Protein AF-0000000079570851 (afdb_homodimer)

Sequence (236 aa):
MAQYLLKMIQPVGIVPSFEELAPVMQKLGALQQELASEGSWVFGGGLHQPDSATMVRPGDGSPLITDGPFAEGAEFVGGVTIIDVADLDAALRWAKRYVDVTGLATEVTPFLAGPPGAMAQYLLKMIQPVGIVPSFEELAPVMQKLGALQQELASEGSWVFGGGLHQPDSATMVRPGDGSPLITDGPFAEGAEFVGGVTIIDVADLDAALRWAKRYVDVTGLATEVTPFLAGPPGA

Foldseek 3Di:
DFKKKKFFKDFAPDDDDCVVCVQLVVLVVVLQVVLVVVPWFDDKDFDDGFQPDWDWADDDVGTDIDTDDPDDDRMDRGMMTMTHDDDPVVVVVSSVSNCVSPVTDIDMGTDDPPDPPD/DFKKKKFFKDFAPDDDDPVVCVQLVVLVVVLQVVLVVVPWFDDKDFDDGFQPDWDWADDDVGTDIDTDDPDDDRMDRGMMTMTHDDDPVVVVVSQVSNCVSPVTDIDMGTDDDPDPPD

pLDDT: mean 93.68, std 11.89, range [27.03, 98.94]

Organism: NCBI:txid1891644

InterPro domains:
  IPR005545 YCII-related [PF03795] (19-98)
  IPR011008 Dimeric alpha-beta barrel [SSF54909] (17-111)

Nearest PDB structures (foldseek):
  1s7i-assembly1_A-2  TM=8.545E-01  e=2.497E-09  Pseudomonas aeruginosa
  4wro-assembly1_88  TM=4.673E-01  e=7.899E-02  Thermus thermophilus HB8
  5imq-assembly1_i  TM=4.329E-01  e=5.751E-02  Thermus thermophilus HB8
  7a0s-assembly1_J  TM=4.480E-01  e=8.969E-02  Deinococcus radiodurans R1 = ATCC 13939 = DSM 20539
  8evp-assembly1_AI  TM=4.342E-01  e=5.655E-01  Saccharomyces cerevisiae

Solvent-accessible surface area (backbone atoms only — not comparable to full-atom values): 12765 Å² total; per-residue (Å²): 116,42,44,35,40,36,34,33,46,35,60,61,92,66,72,76,49,67,82,66,40,50,63,38,52,53,50,50,50,52,51,49,49,54,32,44,73,70,64,23,55,74,47,71,49,45,37,52,64,59,79,65,18,33,29,36,29,71,42,92,91,49,64,40,79,46,76,31,49,92,72,89,63,70,51,44,69,35,26,40,35,33,34,42,33,77,43,68,72,55,49,48,54,51,46,45,50,50,19,69,57,66,62,29,36,28,36,40,34,46,40,44,84,62,72,81,77,118,116,41,45,33,41,38,34,32,45,34,59,60,92,67,73,77,50,67,82,65,40,49,65,39,53,52,50,50,50,53,50,48,51,56,33,44,75,72,64,22,56,72,48,71,48,44,37,50,64,60,80,65,19,34,28,36,30,71,42,93,92,48,64,41,79,46,77,33,47,93,73,87,64,72,52,43,69,36,27,41,35,34,34,43,35,77,42,67,71,55,50,49,55,52,46,45,51,50,20,71,56,68,64,30,36,30,35,40,34,46,41,46,84,61,74,80,77,117

Structure (mmCIF, N/CA/C/O backbone):
data_AF-0000000079570851-model_v1
#
loop_
_entity.id
_entity.type
_entity.pdbx_description
1 polymer 'YCII-related domain-containing protein'
#
loop_
_atom_site.group_PDB
_atom_site.id
_atom_site.type_symbol
_atom_site.label_atom_id
_atom_site.label_alt_id
_atom_site.label_comp_id
_atom_site.label_asym_id
_atom_site.label_entity_id
_atom_site.label_seq_id
_atom_site.pdbx_PDB_ins_code
_atom_site.Cartn_x
_atom_site.Cartn_y
_atom_site.Cartn_z
_atom_site.occupancy
_atom_site.B_iso_or_equiv
_atom_site.auth_seq_id
_atom_site.auth_comp_id
_atom_site.auth_asym_id
_atom_site.auth_atom_id
_atom_site.pdbx_PDB_model_num
ATOM 1 N N . MET A 1 1 ? 17.797 -4.324 9.602 1 91.56 1 MET A N 1
ATOM 2 C CA . MET A 1 1 ? 16.547 -4.758 8.992 1 91.56 1 MET A CA 1
ATOM 3 C C . MET A 1 1 ? 15.875 -3.613 8.234 1 91.56 1 MET A C 1
ATOM 5 O O . MET A 1 1 ? 16.141 -2.443 8.516 1 91.56 1 MET A O 1
ATOM 9 N N . ALA A 1 2 ? 15.227 -3.945 7.129 1 95.19 2 ALA A N 1
ATOM 10 C CA . ALA A 1 2 ? 14.523 -3.008 6.254 1 95.19 2 ALA A CA 1
ATOM 11 C C . ALA A 1 2 ? 13.094 -3.467 5.996 1 95.19 2 ALA A C 1
ATOM 13 O O . ALA A 1 2 ? 12.82 -4.668 5.945 1 95.19 2 ALA A O 1
ATOM 14 N N . GLN A 1 3 ? 12.242 -2.52 5.855 1 97.94 3 GLN A N 1
ATOM 15 C CA . GLN A 1 3 ? 10.852 -2.857 5.59 1 97.94 3 GLN A CA 1
ATOM 16 C C . GLN A 1 3 ? 10.516 -2.678 4.109 1 97.94 3 GLN A C 1
ATOM 18 O O . GLN A 1 3 ? 10.984 -1.733 3.473 1 97.94 3 GLN A O 1
ATOM 23 N N . TYR A 1 4 ? 9.734 -3.59 3.584 1 98.62 4 TYR A N 1
ATOM 24 C CA . TYR A 1 4 ? 9.297 -3.576 2.191 1 98.62 4 TYR A CA 1
ATOM 25 C C . TYR A 1 4 ? 7.789 -3.748 2.09 1 98.62 4 TYR A C 1
ATOM 27 O O . TYR A 1 4 ? 7.188 -4.469 2.887 1 98.62 4 TYR A O 1
ATOM 35 N N . LEU A 1 5 ? 7.246 -3.068 1.162 1 98.75 5 LEU A N 1
ATOM 36 C CA . LEU A 1 5 ? 5.859 -3.262 0.755 1 98.75 5 LEU A CA 1
ATOM 37 C C . LEU A 1 5 ? 5.773 -4.18 -0.459 1 98.75 5 LEU A C 1
ATOM 39 O O . LEU A 1 5 ? 6.344 -3.881 -1.511 1 98.75 5 LEU A O 1
ATOM 43 N N . LEU A 1 6 ? 5.176 -5.328 -0.279 1 98.88 6 LEU A N 1
ATOM 44 C CA . LEU A 1 6 ? 4.812 -6.195 -1.394 1 98.88 6 LEU A CA 1
ATOM 45 C C . LEU A 1 6 ? 3.398 -5.898 -1.877 1 98.88 6 LEU A C 1
ATOM 47 O O . LEU A 1 6 ? 2.438 -6.023 -1.114 1 98.88 6 LEU A O 1
ATOM 51 N N . LYS A 1 7 ? 3.293 -5.438 -3.094 1 98.88 7 LYS A N 1
ATOM 52 C CA . LYS A 1 7 ? 2.004 -5.16 -3.721 1 98.88 7 LYS A CA 1
ATOM 53 C C . LYS A 1 7 ? 1.654 -6.227 -4.754 1 98.88 7 LYS A C 1
ATOM 55 O O . LYS A 1 7 ? 2.385 -6.418 -5.73 1 98.88 7 LYS A O 1
ATOM 60 N N . MET A 1 8 ? 0.552 -6.91 -4.562 1 98.5 8 M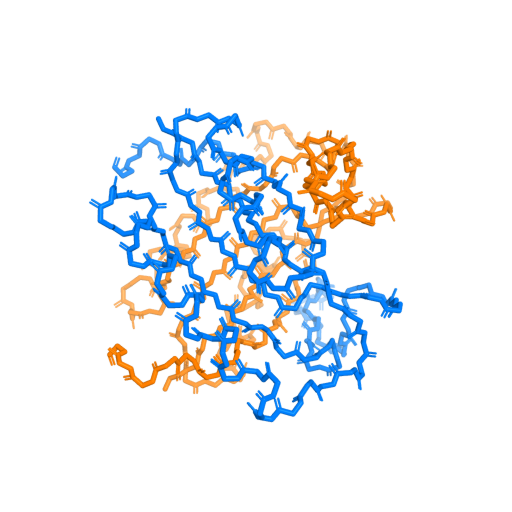ET A N 1
ATOM 61 C CA . MET A 1 8 ? 0.107 -7.941 -5.492 1 98.5 8 MET A CA 1
ATOM 62 C C . MET A 1 8 ? -0.858 -7.367 -6.523 1 98.5 8 MET A C 1
ATOM 64 O O . MET A 1 8 ? -1.896 -6.805 -6.164 1 98.5 8 MET A O 1
ATOM 68 N N . ILE A 1 9 ? -0.494 -7.531 -7.816 1 98.56 9 ILE A N 1
ATOM 69 C CA . ILE A 1 9 ? -1.206 -6.906 -8.922 1 98.56 9 ILE A CA 1
ATOM 70 C C . ILE A 1 9 ? -2.256 -7.867 -9.477 1 98.56 9 ILE A C 1
ATOM 72 O O . ILE A 1 9 ? -1.933 -8.992 -9.867 1 98.56 9 ILE A O 1
ATOM 76 N N . GLN A 1 10 ? -3.486 -7.465 -9.438 1 97.5 10 GLN A N 1
ATOM 77 C CA . GLN A 1 10 ? -4.605 -8.305 -9.852 1 97.5 10 GLN A CA 1
ATOM 78 C C . GLN A 1 10 ? -5.383 -7.652 -10.992 1 97.5 10 GLN A C 1
ATOM 80 O O . GLN A 1 10 ? -5.453 -6.426 -11.086 1 97.5 10 GLN A O 1
ATOM 85 N N . PRO A 1 11 ? -5.977 -8.5 -11.906 1 96.94 11 PRO A N 1
ATOM 86 C CA . PRO A 1 11 ? -6.875 -7.922 -12.906 1 96.94 11 PRO A CA 1
ATOM 87 C C . PRO A 1 11 ? -8.133 -7.316 -12.289 1 96.94 11 PRO A C 1
ATOM 89 O O . PRO A 1 11 ? -8.656 -7.84 -11.297 1 96.94 11 PRO A O 1
ATOM 92 N N . VAL A 1 12 ? -8.562 -6.254 -12.859 1 97.38 12 VAL A N 1
ATOM 93 C CA . VAL A 1 12 ? -9.805 -5.629 -12.414 1 97.38 12 VAL A CA 1
ATOM 94 C C . VAL A 1 12 ? -10.992 -6.473 -12.859 1 97.38 12 VAL A C 1
ATOM 96 O O . VAL A 1 12 ? -11.039 -6.949 -13.992 1 97.38 12 VAL A O 1
ATOM 99 N N . GLY A 1 13 ? -11.93 -6.656 -11.922 1 94.5 13 GLY A N 1
ATOM 100 C CA . GLY A 1 13 ? -13.211 -7.23 -12.297 1 94.5 13 GLY A CA 1
ATOM 101 C C . GLY A 1 13 ? -13.234 -8.742 -12.219 1 94.5 13 GLY A C 1
ATOM 102 O O . GLY A 1 13 ? -14.281 -9.367 -12.398 1 94.5 13 GLY A O 1
ATOM 103 N N . ILE A 1 14 ? -12.078 -9.344 -12.016 1 86.88 14 ILE A N 1
ATOM 104 C CA . ILE A 1 14 ? -12.023 -10.797 -11.922 1 86.88 14 ILE A CA 1
ATOM 105 C C . ILE A 1 14 ? -11.984 -11.211 -10.453 1 86.88 14 ILE A C 1
ATOM 107 O O . ILE A 1 14 ? -11.023 -10.906 -9.742 1 86.88 14 ILE A O 1
ATOM 111 N N . VAL A 1 15 ? -13.016 -11.836 -10.062 1 83.88 15 VAL A N 1
ATOM 112 C CA . VAL A 1 15 ? -13.102 -12.367 -8.703 1 83.88 15 VAL A CA 1
ATOM 113 C C . VAL A 1 15 ? -13.102 -13.898 -8.742 1 83.88 15 VAL A C 1
ATOM 115 O O . VAL A 1 15 ? -14.055 -14.508 -9.219 1 83.88 15 VAL A O 1
ATOM 118 N N . PRO A 1 16 ? -12.008 -14.422 -8.25 1 85.75 16 PRO A N 1
ATOM 119 C CA . PRO A 1 16 ? -11.977 -15.883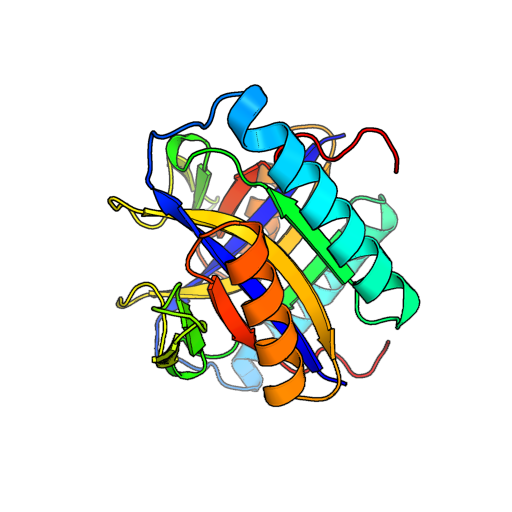 -8.258 1 85.75 16 PRO A CA 1
ATOM 120 C C . PRO A 1 16 ? -13.094 -16.5 -7.418 1 85.75 16 PRO A C 1
ATOM 122 O O . PRO A 1 16 ? -13.586 -15.875 -6.473 1 85.75 16 PRO A O 1
ATOM 125 N N . SER A 1 17 ? -13.453 -17.688 -7.805 1 89.44 17 SER A N 1
ATOM 126 C CA . SER A 1 17 ? -14.422 -18.422 -7.012 1 89.44 17 SER A CA 1
ATOM 127 C C . SER A 1 17 ? -13.836 -18.859 -5.676 1 89.44 17 SER A C 1
ATOM 129 O O . SER A 1 17 ? -12.617 -18.844 -5.492 1 89.44 17 SER A O 1
ATOM 131 N N . PHE A 1 18 ? -14.727 -19.25 -4.801 1 86.81 18 PHE A N 1
ATOM 132 C CA . PHE A 1 18 ? -14.273 -19.75 -3.508 1 86.81 18 PHE A CA 1
ATOM 133 C C . PHE A 1 18 ? -13.375 -20.969 -3.686 1 86.81 18 PHE A C 1
ATOM 135 O O . PHE A 1 18 ? -12.359 -21.094 -2.998 1 86.81 18 PHE A O 1
ATOM 142 N N . GLU A 1 19 ? -13.758 -21.844 -4.582 1 91.06 19 GLU A N 1
ATOM 143 C CA . GLU A 1 19 ? -13 -23.062 -4.832 1 91.06 19 GLU A CA 1
ATOM 144 C C . GLU A 1 19 ? -11.594 -22.75 -5.328 1 91.06 19 GLU A C 1
ATOM 146 O O . GLU A 1 19 ? -10.641 -23.453 -4.984 1 91.06 19 GLU A O 1
ATOM 151 N N . GLU A 1 20 ? -11.5 -21.703 -6.074 1 89.06 20 GLU A N 1
ATOM 152 C CA . GLU A 1 20 ? -10.203 -21.281 -6.602 1 89.06 20 GLU A CA 1
ATOM 153 C C . GLU A 1 20 ? -9.383 -20.562 -5.535 1 89.06 20 GLU A C 1
ATOM 155 O O . GLU A 1 20 ? -8.156 -20.688 -5.492 1 89.06 20 GLU A O 1
ATOM 160 N N . LEU A 1 21 ? -10.125 -19.906 -4.648 1 88.75 21 LEU A N 1
ATOM 161 C CA . LEU A 1 21 ? -9.453 -19.016 -3.699 1 88.75 21 LEU A CA 1
ATOM 162 C C . LEU A 1 21 ? -9.039 -19.766 -2.443 1 88.75 21 LEU A C 1
ATOM 164 O O . LEU A 1 21 ? -8.023 -19.453 -1.823 1 88.75 21 LEU A O 1
ATOM 168 N N . ALA A 1 22 ? -9.688 -20.781 -2.072 1 91.69 22 ALA A N 1
ATOM 169 C CA . ALA A 1 22 ? -9.492 -21.469 -0.801 1 91.69 22 ALA A CA 1
ATOM 170 C C . ALA A 1 22 ? -8.07 -22.016 -0.688 1 91.69 22 ALA A C 1
ATOM 172 O O . ALA A 1 22 ? -7.375 -21.75 0.296 1 91.69 22 ALA A O 1
ATOM 173 N N . PRO A 1 23 ? -7.629 -22.797 -1.687 1 93.94 23 PRO A N 1
ATOM 174 C CA . PRO A 1 23 ? -6.258 -23.297 -1.575 1 93.94 23 PRO A CA 1
ATOM 175 C C . PRO A 1 23 ? -5.219 -22.172 -1.52 1 93.94 23 PRO A C 1
ATOM 177 O O . PRO A 1 23 ? -4.195 -22.312 -0.846 1 93.94 23 PRO A O 1
ATOM 180 N N . VAL A 1 24 ? -5.438 -21.141 -2.281 1 93.56 24 VAL A N 1
ATOM 181 C CA . VAL A 1 24 ? -4.523 -20 -2.293 1 93.56 24 VAL A CA 1
ATOM 182 C C . VAL A 1 24 ? -4.48 -19.359 -0.91 1 93.56 24 VAL A C 1
ATOM 184 O O . VAL A 1 24 ? -3.4 -19.078 -0.383 1 93.56 24 VAL A O 1
ATOM 187 N N . MET A 1 25 ? -5.621 -19.188 -0.296 1 92.94 25 MET A N 1
ATOM 188 C CA . MET A 1 25 ? -5.715 -18.578 1.031 1 92.94 25 MET A CA 1
ATOM 189 C C . MET A 1 25 ? -5 -19.438 2.07 1 92.94 25 MET A C 1
ATOM 191 O O . MET A 1 25 ? -4.348 -18.922 2.973 1 92.94 25 MET A O 1
ATOM 195 N N . GLN A 1 26 ? -5.148 -20.719 1.944 1 94.75 26 GLN A N 1
ATOM 196 C CA . GLN A 1 26 ? -4.453 -21.625 2.85 1 94.75 26 GLN A CA 1
ATOM 197 C C . GLN A 1 26 ? -2.941 -21.484 2.725 1 94.75 26 GLN A C 1
ATOM 199 O O . GLN A 1 26 ? -2.232 -21.422 3.73 1 94.75 26 GLN A O 1
ATOM 204 N N . LYS A 1 27 ? -2.479 -21.453 1.537 1 96.81 27 LYS A N 1
ATOM 205 C CA . LYS A 1 27 ? -1.045 -21.297 1.3 1 96.81 27 LYS A CA 1
ATOM 206 C C . LYS A 1 27 ? -0.542 -19.938 1.773 1 96.81 27 LYS A C 1
ATOM 208 O O . LYS A 1 27 ? 0.57 -19.828 2.293 1 96.81 27 LYS A O 1
ATOM 213 N N . LEU A 1 28 ? -1.36 -18.906 1.57 1 95.88 28 LEU A N 1
ATOM 214 C CA . LEU A 1 28 ? -0.994 -17.594 2.061 1 95.88 28 LEU A CA 1
ATOM 215 C C . LEU A 1 28 ? -0.909 -17.578 3.584 1 95.88 28 LEU A C 1
ATOM 217 O O . LEU A 1 28 ? -0.034 -16.922 4.156 1 95.88 28 LEU A O 1
ATOM 221 N N . GLY A 1 29 ? -1.864 -18.25 4.188 1 95.69 29 GLY A N 1
ATOM 222 C CA . GLY A 1 29 ? -1.794 -18.406 5.633 1 95.69 29 GLY A CA 1
ATOM 223 C C . GLY A 1 29 ? -0.51 -19.062 6.102 1 95.69 29 GLY A C 1
ATOM 224 O O . GLY A 1 29 ? 0.099 -18.625 7.078 1 95.69 29 GLY A O 1
ATOM 225 N N . ALA A 1 30 ? -0.115 -20.109 5.441 1 96.94 30 ALA A N 1
ATOM 226 C CA . ALA A 1 30 ? 1.124 -20.812 5.77 1 96.94 30 ALA A CA 1
ATOM 227 C C . ALA A 1 30 ? 2.334 -19.906 5.586 1 96.94 30 ALA A C 1
ATOM 229 O O . ALA A 1 30 ? 3.258 -19.906 6.402 1 96.94 30 ALA A O 1
ATOM 230 N N . LEU A 1 31 ? 2.33 -19.141 4.504 1 97.19 31 LEU A N 1
ATOM 231 C CA . LEU A 1 31 ? 3.414 -18.203 4.258 1 97.19 31 LEU A CA 1
ATOM 232 C C . LEU A 1 31 ? 3.488 -17.156 5.363 1 97.19 31 LEU A C 1
ATOM 234 O O . LEU A 1 31 ? 4.578 -16.812 5.828 1 97.19 31 LEU A O 1
ATOM 238 N N . GLN A 1 32 ? 2.359 -16.641 5.723 1 96.88 32 GLN A N 1
ATOM 239 C CA . GLN A 1 32 ? 2.311 -15.672 6.809 1 96.88 32 GLN A CA 1
ATOM 240 C C . GLN A 1 32 ? 2.895 -16.25 8.094 1 96.88 32 GLN A C 1
ATOM 242 O O . GLN A 1 32 ? 3.631 -15.57 8.805 1 96.88 32 GLN A O 1
ATOM 247 N N . GLN A 1 33 ? 2.562 -17.469 8.398 1 97.56 33 GLN A N 1
ATOM 248 C CA . GLN A 1 33 ? 3.08 -18.125 9.602 1 97.56 33 GLN A CA 1
ATOM 249 C C . GLN A 1 33 ? 4.598 -18.266 9.539 1 97.56 33 GLN A C 1
ATOM 251 O O . GLN A 1 33 ? 5.289 -18.078 10.539 1 97.56 33 GLN A O 1
ATOM 256 N N . GLU A 1 34 ? 5.066 -18.641 8.414 1 97.69 34 GLU A N 1
ATOM 257 C CA . GLU A 1 34 ? 6.516 -18.75 8.242 1 97.69 34 GLU A CA 1
ATOM 258 C C . GLU A 1 34 ? 7.188 -17.391 8.461 1 97.69 34 GLU A C 1
ATOM 260 O O . GLU A 1 34 ? 8.172 -17.297 9.195 1 97.69 34 GLU A O 1
ATOM 265 N N . LEU A 1 35 ? 6.656 -16.359 7.848 1 97.56 35 LEU A N 1
ATOM 266 C CA . LEU A 1 35 ? 7.184 -15.016 8.016 1 97.56 35 LEU A CA 1
ATOM 267 C C . LEU A 1 35 ? 7.141 -14.586 9.477 1 97.56 35 LEU A C 1
ATOM 269 O O . LEU A 1 35 ? 8.094 -14 9.984 1 97.56 35 LEU A O 1
ATOM 273 N N . ALA A 1 36 ? 6.055 -14.914 10.094 1 97 36 ALA A N 1
ATOM 274 C CA . ALA A 1 36 ? 5.879 -14.547 11.492 1 97 36 ALA A CA 1
ATOM 275 C C . ALA A 1 36 ? 6.871 -15.281 12.383 1 97 36 ALA A C 1
ATOM 277 O O . ALA A 1 36 ? 7.418 -14.703 13.328 1 97 36 ALA A O 1
ATOM 278 N N . SER A 1 37 ? 7.086 -16.5 12.078 1 97.62 37 SER A N 1
ATOM 279 C CA . SER A 1 37 ? 7.961 -17.312 12.906 1 97.62 37 SER A CA 1
ATOM 280 C C . SER A 1 37 ? 9.398 -16.797 12.867 1 97.62 37 SER A C 1
ATOM 282 O O . SER A 1 37 ? 10.148 -16.984 13.836 1 97.62 37 SER A O 1
ATOM 284 N N . GLU A 1 38 ? 9.75 -16.094 11.875 1 95.56 38 GLU A N 1
ATOM 285 C CA . GLU A 1 38 ? 11.109 -15.562 11.758 1 95.56 38 GLU A CA 1
ATOM 286 C C . GLU A 1 38 ? 11.156 -14.086 12.133 1 95.56 38 GLU A C 1
ATOM 288 O O . GLU A 1 38 ? 12.195 -13.438 12 1 95.56 38 GLU A O 1
ATOM 293 N N . GLY A 1 39 ? 10.039 -13.609 12.492 1 96.62 39 GLY A N 1
ATOM 294 C CA . GLY A 1 39 ? 9.969 -12.227 12.93 1 96.62 39 GLY A CA 1
ATOM 295 C C . GLY A 1 39 ? 9.938 -11.242 11.773 1 96.62 39 GLY A C 1
ATOM 296 O O . GLY A 1 39 ? 10.203 -10.055 11.961 1 96.62 39 GLY A O 1
ATOM 297 N N . SER A 1 40 ? 9.602 -11.672 10.578 1 97.5 40 SER A N 1
ATOM 298 C CA . SER A 1 40 ? 9.664 -10.844 9.375 1 97.5 40 SER A CA 1
ATOM 299 C C . SER A 1 40 ? 8.281 -10.344 8.977 1 97.5 40 SER A C 1
ATOM 301 O O . SER A 1 40 ? 8.148 -9.547 8.039 1 97.5 40 SER A O 1
ATOM 303 N N . TRP A 1 41 ? 7.23 -10.766 9.68 1 97.81 41 TRP A N 1
ATOM 304 C CA . TRP A 1 41 ? 5.859 -10.391 9.352 1 97.81 41 TRP A CA 1
ATOM 305 C C . TRP A 1 41 ? 5.473 -9.086 10.039 1 97.81 41 TRP A C 1
ATOM 307 O O . TRP A 1 41 ? 5.613 -8.953 11.258 1 97.81 41 TRP A O 1
ATOM 317 N N . VAL A 1 42 ? 4.984 -8.086 9.297 1 96.94 42 VAL A N 1
ATOM 318 C CA . VAL A 1 42 ? 4.52 -6.828 9.867 1 96.94 42 VAL A CA 1
ATOM 319 C C . VAL A 1 42 ? 3.014 -6.695 9.672 1 96.94 42 VAL A C 1
ATOM 321 O O . VAL A 1 42 ? 2.279 -6.406 10.617 1 96.94 42 VAL A O 1
ATOM 324 N N . PHE A 1 43 ? 2.566 -6.949 8.438 1 96.69 43 PHE A N 1
ATOM 325 C CA . PHE A 1 43 ? 1.158 -6.789 8.094 1 96.69 43 PHE A CA 1
ATOM 326 C C . PHE A 1 43 ? 0.845 -7.461 6.766 1 96.69 43 PHE A C 1
ATOM 328 O O . PHE A 1 43 ? 1.726 -7.609 5.914 1 96.69 43 PHE A O 1
ATOM 335 N N . GLY A 1 44 ? -0.407 -7.758 6.598 1 96.81 44 GLY A N 1
ATOM 336 C CA . GLY A 1 44 ? -0.896 -8.219 5.309 1 96.81 44 GLY A CA 1
ATOM 337 C C . GLY A 1 44 ? -2.404 -8.133 5.176 1 96.81 44 GLY A C 1
ATOM 338 O O . GLY A 1 44 ? -3.133 -8.367 6.145 1 96.81 44 GLY A O 1
ATOM 339 N N . GLY A 1 45 ? -2.867 -7.914 3.93 1 95.44 45 GLY A N 1
ATOM 340 C CA . GLY A 1 45 ? -4.301 -7.867 3.691 1 95.44 45 GLY A CA 1
ATOM 341 C C . GLY A 1 45 ? -4.656 -7.727 2.223 1 95.44 45 GLY A C 1
ATOM 342 O O . GLY A 1 45 ? -3.902 -7.133 1.449 1 95.44 45 GLY A O 1
ATOM 343 N N . GLY A 1 46 ? -5.82 -8.328 1.921 1 95.56 46 GLY A N 1
ATOM 344 C CA . GLY A 1 46 ? -6.402 -8.094 0.61 1 95.56 46 GLY A CA 1
ATOM 345 C C . GLY A 1 46 ? -7.18 -6.797 0.527 1 95.56 46 GLY A C 1
ATOM 346 O O . GLY A 1 46 ? -7.711 -6.316 1.532 1 95.56 46 GLY A O 1
ATOM 347 N N . LEU A 1 47 ? -7.238 -6.254 -0.699 1 96.62 47 LEU A N 1
ATOM 348 C CA . LEU A 1 47 ? -7.949 -4.996 -0.92 1 96.62 47 LEU A CA 1
ATOM 349 C C . LEU A 1 47 ? -9.18 -5.215 -1.797 1 96.62 47 LEU A C 1
ATOM 351 O O . LEU A 1 47 ? -9.203 -6.129 -2.623 1 96.62 47 LEU A O 1
ATOM 355 N N . HIS A 1 48 ? -10.188 -4.371 -1.582 1 96.19 48 HIS A N 1
ATOM 356 C CA . HIS A 1 48 ? -11.359 -4.375 -2.449 1 96.19 48 HIS A CA 1
ATOM 357 C C . HIS A 1 48 ? -11.016 -3.846 -3.838 1 96.19 48 HIS A C 1
ATOM 359 O O . HIS A 1 48 ? -9.953 -3.25 -4.035 1 96.19 48 HIS A O 1
ATOM 365 N N . GLN A 1 49 ? -11.953 -4.082 -4.762 1 96.94 49 GLN A N 1
ATOM 366 C CA . GLN A 1 49 ? -11.828 -3.605 -6.137 1 96.94 49 GLN A CA 1
ATOM 367 C C . GLN A 1 49 ? -11.648 -2.092 -6.18 1 96.94 49 GLN A C 1
ATOM 369 O O . GLN A 1 49 ? -12.023 -1.391 -5.234 1 96.94 49 GLN A O 1
ATOM 374 N N . PRO A 1 50 ? -11.016 -1.566 -7.254 1 97.12 50 PRO A N 1
ATOM 375 C CA . PRO A 1 50 ? -10.633 -0.155 -7.297 1 97.12 50 PRO A CA 1
ATOM 376 C C . PRO A 1 50 ? -11.82 0.789 -7.145 1 97.12 50 PRO A C 1
ATOM 378 O O . PRO A 1 50 ? -11.664 1.91 -6.652 1 97.12 50 PRO A O 1
ATOM 381 N N . ASP A 1 51 ? -13.023 0.359 -7.527 1 96.56 51 ASP A N 1
ATOM 382 C CA . ASP A 1 51 ? -14.188 1.244 -7.48 1 96.56 51 ASP A CA 1
ATOM 383 C C . ASP A 1 51 ? -14.633 1.478 -6.039 1 96.56 51 ASP A C 1
ATOM 385 O O . ASP A 1 51 ? -15.492 2.326 -5.781 1 96.56 51 ASP A O 1
ATOM 389 N N . SER A 1 52 ? -14.047 0.806 -5.121 1 97.12 52 SER A N 1
ATOM 390 C CA . SER A 1 52 ? -14.344 1.007 -3.707 1 97.12 52 SER A CA 1
ATOM 391 C C . SER A 1 52 ? -13.484 2.117 -3.111 1 97.12 52 SER A C 1
ATOM 393 O O . SER A 1 52 ? -13.711 2.537 -1.975 1 97.12 52 SER A O 1
ATOM 395 N N . ALA A 1 53 ? -12.555 2.615 -3.852 1 98.44 53 ALA A N 1
ATOM 396 C CA . ALA A 1 53 ? -11.633 3.627 -3.348 1 98.44 53 ALA A CA 1
ATOM 397 C C . ALA A 1 53 ? -12.273 5.012 -3.354 1 98.44 53 ALA A C 1
ATOM 399 O O . ALA A 1 53 ? -13.109 5.309 -4.215 1 98.44 53 ALA A O 1
ATOM 400 N N . THR A 1 54 ? -11.867 5.828 -2.4 1 98.81 54 THR A N 1
ATOM 401 C CA . THR A 1 54 ? -12.25 7.234 -2.303 1 98.81 54 THR A CA 1
ATOM 402 C C . THR A 1 54 ? -11.016 8.133 -2.309 1 98.81 54 THR A C 1
ATOM 404 O O . THR A 1 54 ? -10.008 7.812 -1.67 1 98.81 54 THR A O 1
ATOM 407 N N . MET A 1 55 ? -11.125 9.227 -3.018 1 98.81 55 MET A N 1
ATOM 408 C CA . MET A 1 55 ? -10.047 10.203 -3.021 1 98.81 55 MET A CA 1
ATOM 409 C C . MET A 1 55 ? -10.359 11.375 -2.092 1 98.81 55 MET A C 1
ATOM 411 O O . MET A 1 55 ? -11.492 11.867 -2.072 1 98.81 55 MET A O 1
ATOM 415 N N . VAL A 1 56 ? -9.406 11.719 -1.272 1 98.88 56 VAL A N 1
ATOM 416 C CA . VAL A 1 56 ? -9.445 12.953 -0.497 1 98.88 56 VAL A CA 1
ATOM 417 C C . VAL A 1 56 ? -8.344 13.898 -0.978 1 98.88 56 VAL A C 1
ATOM 419 O O . VAL A 1 56 ? -7.164 13.547 -0.964 1 98.88 56 VAL A O 1
ATOM 422 N N . ARG A 1 57 ? -8.703 15.094 -1.451 1 98.44 57 ARG A N 1
ATOM 423 C CA . ARG A 1 57 ? -7.766 16.016 -2.08 1 98.44 57 ARG A CA 1
ATOM 424 C C . ARG A 1 57 ? -7.762 17.359 -1.37 1 98.44 57 ARG A C 1
ATOM 426 O O . ARG A 1 57 ? -8.773 17.766 -0.78 1 98.44 57 ARG A O 1
ATOM 433 N N . PRO A 1 58 ? -6.543 18.016 -1.486 1 97.31 58 PRO A N 1
ATOM 434 C CA . PRO A 1 58 ? -6.559 19.375 -0.953 1 97.31 58 PRO A CA 1
ATOM 435 C C . PRO A 1 58 ? -7.613 20.25 -1.622 1 97.31 58 PRO A C 1
ATOM 437 O O . PRO A 1 58 ? -7.824 20.156 -2.834 1 97.31 58 PRO A O 1
ATOM 440 N N . GLY A 1 59 ? -8.43 20.906 -0.798 1 92 59 GLY A N 1
ATOM 441 C CA . GLY A 1 59 ? -9.414 21.859 -1.278 1 92 59 GLY A CA 1
ATOM 442 C C . GLY A 1 59 ? -9.234 23.25 -0.691 1 92 59 GLY A C 1
ATOM 443 O O . GLY A 1 59 ? -8.352 23.469 0.139 1 92 59 GLY A O 1
ATOM 444 N N . ASP A 1 60 ? -10.07 24.156 -1.34 1 88.31 60 ASP A N 1
ATOM 445 C CA . ASP A 1 60 ? -10.086 25.516 -0.796 1 88.31 60 ASP A CA 1
ATOM 446 C C . ASP A 1 60 ? -10.734 25.531 0.588 1 88.31 60 ASP A C 1
ATOM 448 O O . ASP A 1 60 ? -11.961 25.484 0.708 1 88.31 60 ASP A O 1
ATOM 452 N N . GLY A 1 61 ? -10.047 25.516 1.649 1 87.69 61 GLY A N 1
ATOM 453 C CA . GLY A 1 61 ? -10.531 25.547 3.021 1 87.69 61 GLY A CA 1
ATOM 454 C C . GLY A 1 61 ? -10.664 24.172 3.639 1 87.69 61 GLY A C 1
ATOM 455 O O . GLY A 1 61 ? -10.359 23.984 4.82 1 87.69 61 GLY A O 1
ATOM 456 N N . SER A 1 62 ? -11.375 23.266 2.857 1 91.25 62 SER A N 1
ATOM 457 C CA . SER A 1 62 ? -11.5 21.906 3.348 1 91.25 62 SER A CA 1
ATOM 458 C C . SER A 1 62 ? -11.18 20.891 2.252 1 91.25 62 SER A C 1
ATOM 460 O O . SER A 1 62 ? -11.391 21.172 1.067 1 91.25 62 SER A O 1
ATOM 462 N N . PRO A 1 63 ? -10.664 19.719 2.656 1 95.81 63 PRO A N 1
ATOM 463 C CA . PRO A 1 63 ? -10.391 18.703 1.636 1 95.81 63 PRO A CA 1
ATOM 464 C C . PRO A 1 63 ? -11.648 18.266 0.889 1 95.81 63 PRO A C 1
ATOM 466 O O . PRO A 1 63 ? -12.734 18.234 1.47 1 95.81 63 PRO A O 1
ATOM 469 N N . LEU A 1 64 ? -11.5 17.953 -0.34 1 97 64 LEU A N 1
ATOM 470 C CA . LEU A 1 64 ? -12.555 17.484 -1.231 1 97 64 LEU A CA 1
ATOM 471 C C . LEU A 1 64 ? -12.547 15.961 -1.327 1 97 64 LEU A C 1
ATOM 473 O O . LEU A 1 64 ? -11.477 15.344 -1.423 1 97 64 LEU A O 1
ATOM 477 N N . ILE A 1 65 ? -13.781 15.438 -1.303 1 97.94 65 ILE A N 1
ATOM 478 C CA . ILE A 1 65 ? -13.922 13.984 -1.419 1 97.94 65 ILE A CA 1
ATOM 479 C C . ILE A 1 65 ? -14.523 13.633 -2.779 1 97.94 65 ILE A C 1
ATOM 481 O O . ILE A 1 65 ? -15.562 14.18 -3.166 1 97.94 65 ILE A O 1
ATOM 485 N N . THR A 1 66 ? -13.836 12.773 -3.531 1 97.62 66 THR A N 1
ATOM 486 C CA . THR A 1 66 ? -14.32 12.266 -4.809 1 97.62 66 THR A CA 1
ATOM 487 C C . THR A 1 66 ? -14.133 10.758 -4.902 1 97.62 66 THR A C 1
ATOM 489 O O . THR A 1 66 ? -13.492 10.156 -4.035 1 97.62 66 THR A O 1
ATOM 492 N N . ASP A 1 67 ? -14.766 10.195 -5.898 1 97.94 67 ASP A N 1
ATOM 493 C CA . ASP A 1 67 ? -14.562 8.766 -6.137 1 97.94 67 ASP A CA 1
ATOM 494 C C . ASP A 1 67 ? -13.133 8.484 -6.586 1 97.94 67 ASP A C 1
ATOM 496 O O . ASP A 1 67 ? -12.539 9.281 -7.312 1 97.94 67 ASP A O 1
ATOM 500 N N . GLY A 1 68 ? -12.719 7.414 -6.238 1 97.69 68 GLY A N 1
ATOM 501 C CA . GLY A 1 68 ? -11.453 6.918 -6.75 1 97.69 68 GLY A CA 1
ATOM 502 C C . GLY A 1 68 ? -11.617 5.953 -7.91 1 97.69 68 GLY A C 1
ATOM 503 O O . GLY A 1 68 ? -12.664 5.918 -8.555 1 97.69 68 GLY A O 1
ATOM 504 N N . PRO A 1 69 ? -10.586 5.266 -7.988 1 97.88 69 PRO A N 1
ATOM 505 C CA . PRO A 1 69 ? -9.227 5.281 -7.445 1 97.88 69 PRO A CA 1
ATOM 506 C C . PRO A 1 69 ? -8.398 6.457 -7.953 1 97.88 69 PRO A C 1
ATOM 508 O O . PRO A 1 69 ? -8.898 7.277 -8.727 1 97.88 69 PRO A O 1
ATOM 511 N N . PHE A 1 70 ? -7.145 6.516 -7.516 1 96.81 70 PHE A N 1
ATOM 512 C CA . PHE A 1 70 ? -6.148 7.477 -7.965 1 96.81 70 PHE A CA 1
ATOM 513 C C . PHE A 1 70 ? -5.781 7.234 -9.43 1 96.81 70 PHE A C 1
ATOM 515 O O . PHE A 1 70 ? -5.656 8.18 -10.203 1 96.81 70 PHE A O 1
ATOM 522 N N . ALA A 1 71 ? -5.602 5.949 -9.742 1 95.56 71 ALA A N 1
ATOM 523 C CA . ALA A 1 71 ? -5.242 5.547 -11.094 1 95.56 71 ALA A CA 1
ATOM 524 C C . ALA A 1 71 ? -6.137 4.41 -11.586 1 95.56 71 ALA A C 1
ATOM 526 O O . ALA A 1 71 ? -6.367 3.439 -10.867 1 95.56 71 ALA A O 1
ATOM 527 N N . GLU A 1 72 ? -6.594 4.578 -12.844 1 95.38 72 GLU A N 1
ATOM 528 C CA . GLU A 1 72 ? -7.395 3.529 -13.477 1 95.38 72 GLU A CA 1
ATOM 529 C C . GLU A 1 72 ? -6.539 2.654 -14.383 1 95.38 72 GLU A C 1
ATOM 531 O O . GLU A 1 72 ? -5.5 3.096 -14.883 1 95.38 72 GLU A O 1
ATOM 536 N N . GLY A 1 73 ? -6.98 1.396 -14.547 1 96.19 73 GLY A N 1
ATOM 537 C CA . GLY A 1 73 ? -6.289 0.448 -15.406 1 96.19 73 GLY A CA 1
ATOM 538 C C . GLY A 1 73 ? -6.922 -0.93 -15.406 1 96.19 73 GLY A C 1
ATOM 539 O O . GLY A 1 73 ? -7.891 -1.174 -14.688 1 96.19 73 GLY A O 1
ATOM 540 N N . ALA A 1 74 ? -6.359 -1.776 -16.297 1 97.19 74 ALA A N 1
ATOM 541 C CA . ALA A 1 74 ? -6.852 -3.146 -16.391 1 97.19 74 ALA A CA 1
ATOM 542 C C . ALA A 1 74 ? -6.453 -3.963 -15.164 1 97.19 74 ALA A C 1
ATOM 544 O O . ALA A 1 74 ? -7.051 -5.004 -14.883 1 97.19 74 ALA A O 1
ATOM 545 N N . GLU A 1 75 ? -5.426 -3.48 -14.508 1 98.19 75 GLU A N 1
ATOM 546 C CA . GLU A 1 75 ? -4.922 -4.121 -13.297 1 98.19 75 GLU A CA 1
ATOM 547 C C . GLU A 1 75 ? -4.828 -3.127 -12.141 1 98.19 75 GLU A C 1
ATOM 549 O O . GLU A 1 75 ? -4.879 -1.914 -12.352 1 98.19 75 GLU A O 1
ATOM 554 N N . PHE A 1 76 ? -4.762 -3.619 -10.898 1 97.69 76 PHE A N 1
ATOM 555 C CA . PHE A 1 76 ? -4.676 -2.807 -9.688 1 97.69 76 PHE A CA 1
ATOM 556 C C . PHE A 1 76 ? -4.004 -3.582 -8.562 1 97.69 76 PHE A C 1
ATOM 558 O O . PHE A 1 76 ? -3.738 -4.777 -8.695 1 97.69 76 PHE A O 1
ATOM 565 N N . VAL A 1 77 ? -3.629 -2.895 -7.555 1 98.19 77 VAL A N 1
ATOM 566 C CA . VAL A 1 77 ? -3.119 -3.543 -6.348 1 98.19 77 VAL A CA 1
ATOM 567 C C . VAL A 1 77 ? -4.27 -4.191 -5.586 1 98.19 77 VAL A C 1
ATOM 569 O O . VAL A 1 77 ? -5.059 -3.5 -4.93 1 98.19 77 VAL A O 1
ATOM 572 N N . GLY A 1 78 ? -4.234 -5.5 -5.605 1 96.75 78 GLY A N 1
ATOM 573 C CA . GLY A 1 78 ? -5.332 -6.223 -4.98 1 96.75 78 GLY A CA 1
ATOM 574 C C . GLY A 1 78 ? -5.02 -6.676 -3.566 1 96.75 78 GLY A C 1
ATOM 575 O O . GLY A 1 78 ? -5.898 -7.168 -2.857 1 96.75 78 GLY A O 1
ATOM 576 N N . GLY A 1 79 ? -3.812 -6.574 -3.146 1 96.94 79 GLY A N 1
ATOM 577 C CA . GLY A 1 79 ? -3.361 -6.922 -1.81 1 96.94 79 GLY A CA 1
ATOM 578 C C . GLY A 1 79 ? -1.958 -6.43 -1.508 1 96.94 79 GLY A C 1
ATOM 579 O O . GLY A 1 79 ? -1.2 -6.098 -2.422 1 96.94 79 GLY A O 1
ATOM 580 N N . VAL A 1 80 ? -1.729 -6.367 -0.192 1 98.31 80 VAL A N 1
ATOM 581 C CA . VAL A 1 80 ? -0.402 -5.914 0.213 1 98.31 80 VAL A CA 1
ATOM 582 C C . VAL A 1 80 ? 0.114 -6.785 1.355 1 98.31 80 VAL A C 1
ATOM 584 O O . VAL A 1 80 ? -0.673 -7.367 2.104 1 98.31 80 VAL A O 1
ATOM 587 N N . THR A 1 81 ? 1.358 -6.871 1.423 1 98.06 81 THR A N 1
ATOM 588 C CA . THR A 1 81 ? 2.09 -7.426 2.557 1 98.06 81 THR A CA 1
ATOM 589 C C . THR A 1 81 ? 3.277 -6.535 2.918 1 98.06 81 THR A C 1
ATOM 591 O O . THR A 1 81 ? 3.99 -6.055 2.035 1 98.06 81 THR A O 1
ATOM 594 N N . ILE A 1 82 ? 3.43 -6.285 4.172 1 98.31 82 ILE A N 1
ATOM 595 C CA . ILE A 1 82 ? 4.59 -5.559 4.68 1 98.31 82 ILE A CA 1
ATOM 596 C C . ILE A 1 82 ? 5.496 -6.508 5.457 1 98.31 82 ILE A C 1
ATOM 598 O O . ILE A 1 82 ? 5.035 -7.227 6.348 1 98.31 82 ILE A O 1
ATOM 602 N N . ILE A 1 83 ? 6.723 -6.504 5.129 1 98.19 83 ILE A N 1
ATOM 603 C CA . ILE A 1 83 ? 7.672 -7.406 5.773 1 98.19 83 ILE A CA 1
ATOM 604 C C . ILE A 1 83 ? 8.867 -6.613 6.293 1 98.19 83 ILE A C 1
ATOM 606 O O . ILE A 1 83 ? 9.133 -5.5 5.828 1 98.19 83 ILE A O 1
ATOM 610 N N . ASP A 1 84 ? 9.508 -7.105 7.324 1 97.56 84 ASP A N 1
ATOM 611 C CA . ASP A 1 84 ? 10.75 -6.613 7.918 1 97.56 84 ASP A CA 1
ATOM 612 C C . ASP A 1 84 ? 11.875 -7.633 7.762 1 97.56 84 ASP A C 1
ATOM 614 O O . ASP A 1 84 ? 11.883 -8.664 8.438 1 97.56 84 ASP A O 1
ATOM 618 N N . VAL A 1 85 ? 12.812 -7.367 6.797 1 97.81 85 VAL A N 1
ATOM 619 C CA . VAL A 1 85 ? 13.812 -8.359 6.414 1 97.81 85 VAL A CA 1
ATOM 620 C C . VAL A 1 85 ? 15.18 -7.688 6.289 1 97.81 85 VAL A C 1
ATOM 622 O O . VAL A 1 85 ? 15.297 -6.469 6.418 1 97.81 85 VAL A O 1
ATOM 625 N N . ALA A 1 86 ? 16.219 -8.484 6.062 1 97.06 86 ALA A N 1
ATOM 626 C CA . ALA A 1 86 ? 17.609 -8.008 6.141 1 97.06 86 ALA A CA 1
ATOM 627 C C . ALA A 1 86 ? 17.906 -7.031 5.008 1 97.06 86 ALA A C 1
ATOM 629 O O . ALA A 1 86 ? 18.641 -6.062 5.203 1 97.06 86 ALA A O 1
ATOM 630 N N . ASP A 1 87 ? 17.438 -7.375 3.768 1 97 87 ASP A N 1
ATOM 631 C CA . ASP A 1 87 ? 17.766 -6.582 2.588 1 97 87 ASP A CA 1
ATOM 632 C C . ASP A 1 87 ? 16.828 -6.906 1.425 1 97 87 ASP A C 1
ATOM 634 O O . ASP A 1 87 ? 15.867 -7.648 1.589 1 97 87 ASP A O 1
ATOM 638 N N . LEU A 1 88 ? 17.156 -6.301 0.321 1 97.69 88 LEU A N 1
ATOM 639 C CA . LEU A 1 88 ? 16.312 -6.473 -0.859 1 97.69 88 LEU A CA 1
ATOM 640 C C . LEU A 1 88 ? 16.312 -7.93 -1.315 1 97.69 88 LEU A C 1
ATOM 642 O O . LEU A 1 88 ? 15.281 -8.445 -1.755 1 97.69 88 LEU A O 1
ATOM 646 N N . ASP A 1 89 ? 17.484 -8.578 -1.212 1 98 89 ASP A N 1
ATOM 647 C CA . ASP A 1 89 ? 17.547 -9.977 -1.614 1 98 89 ASP A CA 1
ATOM 648 C C . ASP A 1 89 ? 16.562 -10.828 -0.811 1 98 89 ASP A C 1
ATOM 650 O O . ASP A 1 89 ? 15.859 -11.672 -1.37 1 98 89 ASP A O 1
ATOM 654 N N . ALA A 1 90 ? 16.516 -10.602 0.47 1 98.25 90 ALA A N 1
ATOM 655 C CA . ALA A 1 90 ? 15.57 -11.312 1.332 1 98.25 90 ALA A CA 1
ATOM 656 C C . ALA A 1 90 ? 14.133 -10.969 0.968 1 98.25 90 ALA A C 1
ATOM 658 O O . ALA A 1 90 ? 13.266 -11.852 0.938 1 98.25 90 ALA A O 1
ATOM 659 N N . ALA A 1 91 ? 13.852 -9.727 0.684 1 98.5 91 ALA A N 1
ATOM 660 C CA . ALA A 1 91 ? 12.516 -9.305 0.287 1 98.5 91 ALA A CA 1
ATOM 661 C C . ALA A 1 91 ? 12.078 -10 -0.999 1 98.5 91 ALA A C 1
ATOM 663 O O . ALA A 1 91 ? 10.938 -10.445 -1.113 1 98.5 91 ALA A O 1
ATOM 664 N N . LEU A 1 92 ? 13.016 -10.078 -1.901 1 98.69 92 LEU A N 1
ATOM 665 C CA . LEU A 1 92 ? 12.695 -10.672 -3.195 1 98.69 92 LEU A CA 1
ATOM 666 C C . LEU A 1 92 ? 12.484 -12.18 -3.066 1 98.69 92 LEU A C 1
ATOM 668 O O . LEU A 1 92 ? 11.664 -12.758 -3.785 1 98.69 92 LEU A O 1
ATOM 672 N N . ARG A 1 93 ? 13.133 -12.789 -2.166 1 97.88 93 ARG A N 1
ATOM 673 C CA . ARG A 1 93 ? 12.883 -14.203 -1.906 1 97.88 93 ARG A CA 1
ATOM 674 C C . ARG A 1 93 ? 11.445 -14.422 -1.434 1 97.88 93 ARG A C 1
ATOM 676 O O . ARG A 1 93 ? 10.766 -15.336 -1.903 1 97.88 93 ARG A O 1
ATOM 683 N N . TRP A 1 94 ? 11 -13.617 -0.593 1 98.44 94 TRP A N 1
ATOM 684 C CA . TRP A 1 94 ? 9.633 -13.734 -0.11 1 98.44 94 TRP A CA 1
ATOM 685 C C . TRP A 1 94 ? 8.633 -13.367 -1.206 1 98.44 94 TRP A C 1
ATOM 687 O O . TRP A 1 94 ? 7.586 -14 -1.332 1 98.44 94 TRP A O 1
ATOM 697 N N . ALA A 1 95 ? 8.969 -12.32 -1.972 1 98.75 95 ALA A N 1
ATOM 698 C CA . ALA A 1 95 ? 8.094 -11.945 -3.076 1 98.75 95 ALA A CA 1
ATOM 699 C C . ALA A 1 95 ? 7.91 -13.102 -4.051 1 98.75 95 ALA A C 1
ATOM 701 O O . ALA A 1 95 ? 6.812 -13.328 -4.566 1 98.75 95 ALA A O 1
ATOM 702 N N . LYS A 1 96 ? 9.016 -13.836 -4.285 1 98.44 96 LYS A N 1
ATOM 703 C CA . LYS A 1 96 ? 8.93 -15 -5.16 1 98.44 96 LYS A CA 1
ATOM 704 C C . LYS A 1 96 ? 7.969 -16.047 -4.594 1 98.44 96 LYS A C 1
ATOM 706 O O . LYS A 1 96 ? 7.207 -16.672 -5.34 1 98.44 96 LYS A O 1
ATOM 711 N N . ARG A 1 97 ? 7.961 -16.203 -3.295 1 98 97 ARG A N 1
ATOM 712 C CA . ARG A 1 97 ? 7.039 -17.141 -2.662 1 98 97 ARG A CA 1
ATOM 713 C C . ARG A 1 97 ? 5.594 -16.688 -2.826 1 98 97 ARG A C 1
ATOM 715 O O . ARG A 1 97 ? 4.707 -17.5 -3.098 1 98 97 ARG A O 1
ATOM 722 N N . TYR A 1 98 ? 5.355 -15.438 -2.707 1 98.19 98 TYR A N 1
ATOM 723 C CA . TYR A 1 98 ?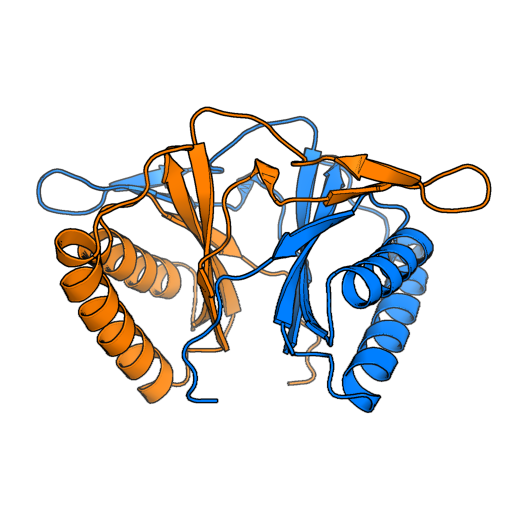 4.012 -14.906 -2.906 1 98.19 98 TYR A CA 1
ATOM 724 C C . TYR A 1 98 ? 3.551 -15.109 -4.344 1 98.19 98 TYR A C 1
ATOM 726 O O . TYR A 1 98 ? 2.398 -15.469 -4.586 1 98.19 98 TYR A O 1
ATOM 734 N N . VAL A 1 99 ? 4.477 -14.883 -5.297 1 98.44 99 VAL A N 1
ATOM 735 C CA . VAL A 1 99 ? 4.156 -15.094 -6.703 1 98.44 99 VAL A CA 1
ATOM 736 C C . VAL A 1 99 ? 3.814 -16.562 -6.941 1 98.44 99 VAL A C 1
ATOM 738 O O . VAL A 1 99 ? 2.826 -16.875 -7.609 1 98.44 99 VAL A O 1
ATOM 741 N N . ASP A 1 100 ? 4.578 -17.422 -6.328 1 97.19 100 ASP A N 1
ATOM 742 C CA . ASP A 1 100 ? 4.352 -18.859 -6.504 1 97.19 100 ASP A CA 1
ATOM 743 C C . ASP A 1 100 ? 2.988 -19.266 -5.949 1 97.19 100 ASP A C 1
ATOM 745 O O . ASP A 1 100 ? 2.301 -20.109 -6.531 1 97.19 100 ASP A O 1
ATOM 749 N N . VAL A 1 101 ? 2.617 -18.688 -4.871 1 96.31 101 VAL A N 1
ATOM 750 C CA . VAL A 1 101 ? 1.405 -19.078 -4.16 1 96.31 101 VAL A CA 1
ATOM 751 C C . VAL A 1 101 ? 0.187 -18.438 -4.832 1 96.31 101 VAL A C 1
ATOM 753 O O . VAL A 1 101 ? -0.855 -19.094 -4.973 1 96.31 101 VAL A O 1
ATOM 756 N N . THR A 1 102 ? 0.237 -17.219 -5.336 1 95.69 102 THR A N 1
ATOM 757 C CA . THR A 1 102 ? -0.936 -16.469 -5.781 1 95.69 102 THR A CA 1
ATOM 758 C C . THR A 1 102 ? -1.058 -16.531 -7.305 1 95.69 102 THR A C 1
ATOM 760 O O . THR A 1 102 ? -2.146 -16.328 -7.852 1 95.69 102 THR A O 1
ATOM 763 N N . GLY A 1 103 ? 0.105 -16.672 -7.926 1 95.88 103 GLY A N 1
ATOM 764 C CA . GLY A 1 103 ? 0.144 -16.531 -9.375 1 95.88 103 GLY A CA 1
ATOM 765 C C . GLY A 1 103 ? 0.124 -15.094 -9.836 1 95.88 103 GLY A C 1
ATOM 766 O O . GLY A 1 103 ? -0.006 -14.82 -11.031 1 95.88 103 GLY A O 1
ATOM 767 N N . LEU A 1 104 ? 0.193 -14.156 -8.984 1 97.06 104 LEU A N 1
ATOM 768 C CA . LEU A 1 104 ? 0.072 -12.734 -9.312 1 97.06 104 LEU A CA 1
ATOM 769 C C . LEU A 1 104 ? 1.442 -12.07 -9.352 1 97.06 104 LEU A C 1
ATOM 771 O O . LEU A 1 104 ? 2.305 -12.359 -8.516 1 97.06 104 LEU A O 1
ATOM 775 N N . ALA A 1 105 ? 1.65 -11.164 -10.32 1 98.56 105 ALA A N 1
ATOM 776 C CA . ALA A 1 105 ? 2.824 -10.297 -10.266 1 98.56 105 ALA A CA 1
ATOM 777 C C . ALA A 1 105 ? 2.857 -9.5 -8.961 1 98.56 105 ALA A C 1
ATOM 779 O O . ALA A 1 105 ? 1.812 -9.086 -8.453 1 98.56 105 ALA A O 1
ATOM 780 N N . THR A 1 106 ? 4.062 -9.344 -8.453 1 98.88 106 THR A N 1
ATOM 781 C CA . THR A 1 106 ? 4.234 -8.656 -7.18 1 98.88 106 THR A CA 1
ATOM 782 C C . THR A 1 106 ? 5.289 -7.562 -7.289 1 98.88 106 THR A C 1
ATOM 784 O O . THR A 1 106 ? 6.395 -7.805 -7.773 1 98.88 106 THR A O 1
ATOM 787 N N . GLU A 1 107 ? 4.922 -6.332 -6.91 1 98.94 107 GLU A N 1
ATOM 788 C CA . GLU A 1 107 ? 5.859 -5.219 -6.832 1 98.94 107 GLU A CA 1
ATOM 789 C C . GLU A 1 107 ? 6.469 -5.105 -5.438 1 98.94 107 GLU A C 1
ATOM 791 O O . GLU A 1 107 ? 5.754 -5.145 -4.438 1 98.94 107 GLU A O 1
ATOM 796 N N . VAL A 1 108 ? 7.766 -5.016 -5.387 1 98.94 108 VAL A N 1
ATOM 797 C CA . VAL A 1 108 ? 8.5 -4.867 -4.137 1 98.94 108 VAL A CA 1
ATOM 798 C C . VAL A 1 108 ? 9.039 -3.443 -4.02 1 98.94 108 VAL A C 1
ATOM 800 O O . VAL A 1 108 ? 9.867 -3.016 -4.82 1 98.94 108 VAL A O 1
ATOM 803 N N . THR A 1 109 ? 8.578 -2.707 -3.037 1 98.75 109 THR A N 1
ATOM 804 C CA . THR A 1 109 ? 8.953 -1.313 -2.83 1 98.75 109 THR A CA 1
ATOM 805 C C . THR A 1 109 ? 9.531 -1.112 -1.432 1 98.75 109 THR A C 1
ATOM 807 O O . THR A 1 109 ? 8.922 -1.522 -0.44 1 98.75 109 THR A O 1
ATOM 810 N N . PRO A 1 110 ? 10.75 -0.501 -1.358 1 98.25 110 PRO A N 1
ATOM 811 C CA . PRO A 1 110 ? 11.312 -0.267 -0.025 1 98.25 110 PRO A CA 1
ATOM 812 C C . PRO A 1 110 ? 10.664 0.923 0.684 1 98.25 110 PRO A C 1
ATOM 814 O O . PRO A 1 110 ? 10.352 1.93 0.045 1 98.25 110 PRO A O 1
ATOM 817 N N . PHE A 1 111 ? 10.438 0.748 1.998 1 97.75 111 PHE A N 1
ATOM 818 C CA . PHE A 1 111 ? 10.062 1.873 2.848 1 97.75 111 PHE A CA 1
ATOM 819 C C . PHE A 1 111 ? 11.281 2.727 3.18 1 97.75 111 PHE A C 1
ATOM 821 O O . PHE A 1 111 ? 12.406 2.223 3.225 1 97.75 111 PHE A O 1
ATOM 828 N N . LEU A 1 112 ? 10.992 3.975 3.352 1 93.19 112 LEU A N 1
ATOM 829 C CA . LEU A 1 112 ? 12.031 4.836 3.912 1 93.19 112 LEU A CA 1
ATOM 830 C C . LEU A 1 112 ? 12.398 4.395 5.324 1 93.19 112 LEU A C 1
ATOM 832 O O . LEU A 1 112 ? 11.602 3.744 6.004 1 93.19 112 LEU A O 1
ATOM 836 N N . ALA A 1 113 ? 13.656 4.477 5.586 1 75.12 113 ALA A N 1
ATOM 837 C CA . ALA A 1 113 ? 14.141 4.047 6.895 1 75.12 113 ALA A CA 1
ATOM 838 C C . ALA A 1 113 ? 13.273 4.609 8.016 1 75.12 113 ALA A C 1
ATOM 840 O O . ALA A 1 113 ? 12.781 5.738 7.922 1 75.12 113 ALA A O 1
ATOM 841 N N . GLY A 1 114 ? 12.234 3.697 8.484 1 58.5 114 GLY A N 1
ATOM 842 C CA . GLY A 1 114 ? 11.391 4.094 9.602 1 58.5 114 GLY A CA 1
ATOM 843 C C . GLY A 1 114 ? 12.141 4.848 10.68 1 58.5 114 GLY A C 1
ATOM 844 O O . GLY A 1 114 ? 13.375 4.883 10.68 1 58.5 114 GLY A O 1
ATOM 845 N N . PRO A 1 115 ? 11.398 5.602 11.328 1 46.72 115 PRO A N 1
ATOM 846 C CA . PRO A 1 115 ? 12.109 6.168 12.484 1 46.72 115 PRO A CA 1
ATOM 847 C C . PRO A 1 115 ? 12.867 5.113 13.281 1 46.72 115 PRO A C 1
ATOM 849 O O . PRO A 1 115 ? 12.484 3.939 13.281 1 46.72 115 PRO A O 1
ATOM 852 N N . PRO A 1 116 ? 14.203 5.41 13.664 1 37.19 116 PRO A N 1
ATOM 853 C CA . PRO A 1 116 ? 14.977 4.555 14.57 1 37.19 116 PRO A CA 1
ATOM 854 C C . PRO A 1 116 ? 14.109 3.918 15.656 1 37.19 116 PRO A C 1
ATOM 856 O O . PRO A 1 116 ? 14.5 2.904 16.25 1 37.19 116 PRO A O 1
ATOM 859 N N . GLY A 1 117 ? 13.023 4.586 16.141 1 33.62 117 GLY A N 1
ATOM 860 C CA . GLY A 1 117 ? 12.562 4.098 17.438 1 33.62 117 GLY A CA 1
ATOM 861 C C . GLY A 1 117 ? 11.852 2.76 17.344 1 33.62 117 GLY A C 1
ATOM 862 O O . GLY A 1 117 ? 11.289 2.279 18.328 1 33.62 117 GLY A O 1
ATOM 863 N N . ALA A 1 118 ? 11.406 1.904 16.297 1 30.08 118 ALA A N 1
ATOM 864 C CA . ALA A 1 118 ? 11.008 0.757 17.109 1 30.08 118 ALA A CA 1
ATOM 865 C C . ALA A 1 118 ? 12.219 0.102 17.766 1 30.08 118 ALA A C 1
ATOM 867 O O . ALA A 1 118 ? 13.312 0.089 17.188 1 30.08 118 ALA A O 1
ATOM 868 N N . MET B 1 1 ? -15.07 -2.99 13.586 1 91.75 1 MET B N 1
ATOM 869 C CA . MET B 1 1 ? -13.938 -2.215 13.086 1 91.75 1 MET B CA 1
ATOM 870 C C . MET B 1 1 ? -13.508 -2.715 11.711 1 91.75 1 MET B C 1
ATOM 872 O O . MET B 1 1 ? -13.773 -3.861 11.352 1 91.75 1 MET B O 1
ATOM 876 N N . ALA B 1 2 ? -13.086 -1.786 10.875 1 95.38 2 ALA B N 1
ATOM 877 C CA . ALA B 1 2 ? -12.625 -2.049 9.516 1 95.38 2 ALA B CA 1
ATOM 878 C C . ALA B 1 2 ? -11.25 -1.438 9.266 1 95.38 2 ALA B C 1
ATOM 880 O O . ALA B 1 2 ? -10.922 -0.39 9.828 1 95.38 2 ALA B O 1
ATOM 881 N N . GLN B 1 3 ? -10.5 -2.104 8.469 1 98 3 GLN B N 1
ATOM 882 C CA . GLN B 1 3 ? -9.172 -1.593 8.156 1 98 3 GLN B CA 1
ATOM 883 C C . GLN B 1 3 ? -9.148 -0.91 6.789 1 98 3 GLN B C 1
ATOM 885 O O . GLN B 1 3 ? -9.797 -1.373 5.848 1 98 3 GLN B O 1
ATOM 890 N N . TYR B 1 4 ? -8.438 0.197 6.707 1 98.62 4 TYR B N 1
ATOM 891 C CA . TYR B 1 4 ? -8.289 0.978 5.484 1 98.62 4 TYR B CA 1
ATOM 892 C C . TYR B 1 4 ? -6.82 1.269 5.199 1 98.62 4 TYR B C 1
ATOM 894 O O . TYR B 1 4 ? -6.031 1.465 6.125 1 98.62 4 TYR B O 1
ATOM 902 N N . LEU B 1 5 ? -6.516 1.249 3.971 1 98.75 5 LEU B N 1
ATOM 903 C CA . LEU B 1 5 ? -5.227 1.718 3.473 1 98.75 5 LEU B CA 1
ATOM 904 C C . LEU B 1 5 ? -5.328 3.154 2.973 1 98.75 5 LEU B C 1
ATOM 906 O O . LEU B 1 5 ? -6.113 3.449 2.068 1 98.75 5 LEU B O 1
ATOM 910 N N . LEU B 1 6 ? -4.633 4.047 3.639 1 98.88 6 LEU B N 1
ATOM 911 C CA . LEU B 1 6 ? -4.445 5.406 3.141 1 98.88 6 LEU B CA 1
ATOM 912 C C . LEU B 1 6 ? -3.174 5.508 2.305 1 98.88 6 LEU B C 1
ATOM 914 O O . LEU B 1 6 ? -2.076 5.254 2.803 1 98.88 6 LEU B O 1
ATOM 918 N N . LYS B 1 7 ? -3.348 5.793 1.028 1 98.88 7 LYS B N 1
ATOM 919 C CA . LYS B 1 7 ? -2.227 5.984 0.113 1 98.88 7 LYS B CA 1
ATOM 920 C C . LYS B 1 7 ? -2.025 7.461 -0.208 1 98.88 7 LYS B C 1
ATOM 922 O O . LYS B 1 7 ? -2.924 8.117 -0.74 1 98.88 7 LYS B O 1
ATOM 927 N N . MET B 1 8 ? -0.857 7.988 0.112 1 98.5 8 MET B N 1
ATOM 928 C CA . MET B 1 8 ? -0.545 9.391 -0.162 1 98.5 8 MET B CA 1
ATOM 929 C C . MET B 1 8 ? 0.164 9.531 -1.504 1 98.5 8 MET B C 1
ATOM 931 O O . MET B 1 8 ? 1.213 8.93 -1.727 1 98.5 8 MET B O 1
ATOM 935 N N . ILE B 1 9 ? -0.44 10.359 -2.391 1 98.56 9 ILE B N 1
ATOM 936 C CA . ILE B 1 9 ? 0.002 10.492 -3.773 1 98.56 9 ILE B CA 1
ATOM 937 C C . ILE B 1 9 ? 0.979 11.656 -3.896 1 98.56 9 ILE B C 1
ATOM 939 O O . ILE B 1 9 ? 0.653 12.789 -3.531 1 98.56 9 ILE B O 1
ATOM 943 N N . GLN B 1 10 ? 2.164 11.375 -4.34 1 97.44 10 GLN B N 1
ATOM 944 C CA . GLN B 1 10 ? 3.23 12.367 -4.438 1 97.44 10 GLN B CA 1
ATOM 945 C C . GLN B 1 10 ? 3.73 12.5 -5.871 1 97.44 10 GLN B C 1
ATOM 947 O O . GLN B 1 10 ? 3.705 11.531 -6.633 1 97.44 10 GLN B O 1
ATOM 952 N N . PRO B 1 11 ? 4.184 13.75 -6.258 1 96.88 11 PRO B N 1
ATOM 953 C CA . PRO B 1 11 ? 4.836 13.867 -7.566 1 96.88 11 PRO B CA 1
ATOM 954 C C . PRO B 1 11 ? 6.152 13.094 -7.641 1 96.88 11 PRO B C 1
ATOM 956 O O . PRO B 1 11 ? 6.891 13.023 -6.652 1 96.88 11 PRO B O 1
ATOM 959 N N . VAL B 1 12 ? 6.402 12.539 -8.781 1 97.38 12 VAL B N 1
ATOM 960 C CA . VAL B 1 12 ? 7.664 11.844 -9.008 1 97.38 12 VAL B CA 1
ATOM 961 C C . VAL B 1 12 ? 8.797 12.859 -9.148 1 97.38 12 VAL B C 1
ATOM 963 O O . VAL B 1 12 ? 8.641 13.891 -9.812 1 97.38 12 VAL B O 1
ATOM 966 N N . GLY B 1 13 ? 9.906 12.562 -8.469 1 94.31 13 GLY B N 1
ATOM 967 C CA . GLY B 1 13 ? 11.125 13.32 -8.711 1 94.31 13 GLY B CA 1
ATOM 968 C C . GLY B 1 13 ? 11.25 14.547 -7.82 1 94.31 13 GLY B C 1
ATOM 969 O O . GLY B 1 13 ? 12.281 15.219 -7.828 1 94.31 13 GLY B O 1
ATOM 970 N N . ILE B 1 14 ? 10.195 14.859 -7.094 1 87 14 ILE B N 1
ATOM 971 C CA . ILE B 1 14 ? 10.258 16.016 -6.199 1 87 14 ILE B CA 1
ATOM 972 C C . ILE B 1 14 ? 10.531 15.547 -4.773 1 87 14 ILE B C 1
ATOM 974 O O . ILE B 1 14 ? 9.719 14.836 -4.18 1 87 14 ILE B O 1
ATOM 978 N N . VAL B 1 15 ? 11.648 15.906 -4.309 1 83.69 15 VAL B N 1
ATOM 979 C CA . VAL B 1 15 ? 12.023 15.602 -2.934 1 83.69 15 VAL B CA 1
ATOM 980 C C . VAL B 1 15 ? 12.102 16.891 -2.123 1 83.69 15 VAL B C 1
ATOM 982 O O . VAL B 1 15 ? 12.977 17.734 -2.363 1 83.69 15 VAL B O 1
ATOM 985 N N . PRO B 1 16 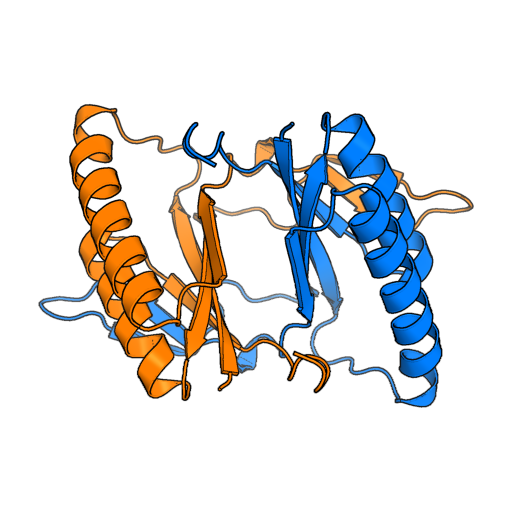? 11.172 17 -1.219 1 85.69 16 PRO B N 1
ATOM 986 C CA . PRO B 1 16 ? 11.219 18.219 -0.405 1 85.69 16 PRO B CA 1
ATOM 987 C C . PRO B 1 16 ? 12.523 18.344 0.389 1 85.69 16 PRO B C 1
ATOM 989 O O . PRO B 1 16 ? 13.156 17.344 0.704 1 85.69 16 PRO B O 1
ATOM 992 N N . SER B 1 17 ? 12.852 19.562 0.652 1 89.31 17 SER B N 1
ATOM 993 C CA . SER B 1 17 ? 14.008 19.812 1.511 1 89.31 17 SER B CA 1
ATOM 994 C C . SER B 1 17 ? 13.719 19.406 2.953 1 89.31 17 SER B C 1
ATOM 996 O O . SER B 1 17 ? 12.562 19.188 3.326 1 89.31 17 SER B O 1
ATOM 998 N N . PHE B 1 18 ? 14.789 19.297 3.686 1 86.69 18 PHE B N 1
ATOM 999 C CA . PHE B 1 18 ? 14.633 19 5.102 1 86.69 18 PHE B CA 1
ATOM 1000 C C . PHE B 1 18 ? 13.789 20.047 5.797 1 86.69 18 PHE B C 1
ATOM 1002 O O . PHE B 1 18 ? 12.938 19.719 6.629 1 86.69 18 PHE B O 1
ATOM 1009 N N . GLU B 1 19 ? 14.023 21.297 5.477 1 90.94 19 GLU B N 1
ATOM 1010 C CA . GLU B 1 19 ? 13.305 22.406 6.09 1 90.94 19 GLU B CA 1
ATOM 1011 C C . GLU B 1 19 ? 11.805 22.328 5.793 1 90.94 19 GLU B C 1
ATOM 1013 O O . GLU B 1 19 ? 10.977 22.656 6.645 1 90.94 19 GLU B O 1
ATOM 1018 N N . GLU B 1 20 ? 11.508 21.844 4.625 1 88.81 20 GLU B N 1
ATOM 1019 C CA . GLU B 1 20 ? 10.109 21.688 4.223 1 88.81 20 GLU B CA 1
ATOM 1020 C C . GLU B 1 20 ? 9.484 20.453 4.852 1 88.81 20 GLU B C 1
ATOM 1022 O O . GLU B 1 20 ? 8.297 20.469 5.203 1 88.81 20 GLU B O 1
ATOM 1027 N N . LEU B 1 21 ? 10.344 19.469 5.09 1 88.56 21 LEU B N 1
ATOM 1028 C CA . LEU B 1 21 ? 9.828 18.172 5.504 1 88.56 21 LEU B CA 1
ATOM 1029 C C . LEU B 1 21 ? 9.719 18.094 7.023 1 88.56 21 LEU B C 1
ATOM 1031 O O . LEU B 1 21 ? 8.836 17.422 7.551 1 88.56 21 LEU B O 1
ATOM 1035 N N . ALA B 1 22 ? 10.484 18.766 7.742 1 91.38 22 ALA B N 1
ATOM 1036 C CA . ALA B 1 22 ? 10.586 18.641 9.195 1 91.38 22 ALA B CA 1
ATOM 1037 C C . ALA B 1 22 ? 9.25 18.938 9.859 1 91.38 22 ALA B C 1
ATOM 1039 O O . ALA B 1 22 ? 8.75 18.141 10.656 1 91.38 22 ALA B O 1
ATOM 1040 N N . PRO B 1 23 ? 8.656 20.125 9.57 1 93.75 23 PRO B N 1
ATOM 1041 C CA . PRO B 1 23 ? 7.371 20.406 10.211 1 93.75 23 PRO B CA 1
ATOM 1042 C C . PRO B 1 23 ? 6.301 19.375 9.844 1 93.75 23 PRO B C 1
ATOM 1044 O O . PRO B 1 23 ? 5.438 19.062 10.672 1 93.75 23 PRO B O 1
ATOM 1047 N N . VAL B 1 24 ? 6.301 18.938 8.617 1 93.38 24 VAL B N 1
ATOM 1048 C CA . VAL B 1 24 ? 5.34 17.938 8.164 1 93.38 24 VAL B CA 1
ATOM 1049 C C . VAL B 1 24 ? 5.535 16.641 8.945 1 93.38 24 VAL B C 1
ATOM 1051 O O . VAL B 1 24 ? 4.566 16.047 9.43 1 93.38 24 VAL B O 1
ATOM 1054 N N . MET B 1 25 ? 6.762 16.219 9.117 1 92.88 25 MET B N 1
ATOM 1055 C CA . MET B 1 25 ? 7.078 14.992 9.844 1 92.88 25 MET B CA 1
ATOM 1056 C C . MET B 1 25 ? 6.637 15.094 11.297 1 92.88 25 MET B C 1
ATOM 1058 O O . MET B 1 25 ? 6.141 14.117 11.875 1 92.88 25 MET B O 1
ATOM 1062 N N . GLN B 1 26 ? 6.84 16.234 11.875 1 94.75 26 GLN B N 1
ATOM 1063 C CA . GLN B 1 26 ? 6.398 16.453 13.242 1 94.75 26 GLN B CA 1
ATOM 1064 C C . GLN B 1 26 ? 4.883 16.312 13.367 1 94.75 26 GLN B C 1
ATOM 1066 O O . GLN B 1 26 ? 4.383 15.664 14.289 1 94.75 26 GLN B O 1
ATOM 1071 N N . LYS B 1 27 ? 4.188 16.922 12.469 1 96.75 27 LYS B N 1
ATOM 1072 C CA . LYS B 1 27 ? 2.729 16.844 12.484 1 96.75 27 LYS B CA 1
ATOM 1073 C C . LYS B 1 27 ? 2.246 15.43 12.219 1 96.75 27 LYS B C 1
ATOM 1075 O O . LYS B 1 27 ? 1.253 14.984 12.805 1 96.75 27 LYS B O 1
ATOM 1080 N N . LEU B 1 28 ? 2.938 14.719 11.336 1 95.69 28 LEU B N 1
ATOM 1081 C CA . LEU B 1 28 ? 2.594 13.328 11.078 1 95.69 28 LEU B CA 1
ATOM 1082 C C . LEU B 1 28 ? 2.812 12.469 12.328 1 95.69 28 LEU B C 1
ATOM 1084 O O . LEU B 1 28 ? 2.029 11.562 12.602 1 95.69 28 LEU B O 1
ATOM 1088 N N . GLY B 1 29 ? 3.916 12.75 12.984 1 95.56 29 GLY B N 1
ATOM 1089 C CA . GLY B 1 29 ? 4.141 12.086 14.258 1 95.56 29 GLY B CA 1
ATOM 1090 C C . GLY B 1 29 ? 3.018 12.305 15.258 1 95.56 29 GLY B C 1
ATOM 1091 O O . GLY B 1 29 ? 2.588 11.367 15.93 1 95.56 29 GLY B O 1
ATOM 1092 N N . ALA B 1 30 ? 2.572 13.516 15.375 1 96.88 30 ALA B N 1
ATOM 1093 C CA . ALA B 1 30 ? 1.468 13.852 16.281 1 96.88 30 ALA B CA 1
ATOM 1094 C C . ALA B 1 30 ? 0.191 13.125 15.867 1 96.88 30 ALA B C 1
ATOM 1096 O O . ALA B 1 30 ? -0.55 12.625 16.719 1 96.88 30 ALA B O 1
ATOM 1097 N N . LEU B 1 31 ? -0.08 13.086 14.57 1 97.12 31 LEU B N 1
ATOM 1098 C CA . LEU B 1 31 ? -1.249 12.375 14.062 1 97.12 31 LEU B CA 1
ATOM 1099 C C . LEU B 1 31 ? -1.169 10.883 14.391 1 97.12 31 LEU B C 1
ATOM 1101 O O . LEU B 1 31 ? -2.164 10.281 14.797 1 97.12 31 LEU B O 1
ATOM 1105 N N . GLN B 1 32 ? -0.022 10.336 14.195 1 96.81 32 GLN B N 1
ATOM 1106 C CA . GLN B 1 32 ? 0.181 8.93 14.523 1 96.81 32 GLN B CA 1
ATOM 1107 C C . GLN B 1 32 ? -0.099 8.664 16 1 96.81 32 GLN B C 1
ATOM 1109 O O . GLN B 1 32 ? -0.718 7.656 16.359 1 96.81 32 GLN B O 1
ATOM 1114 N N . GLN B 1 33 ? 0.372 9.539 16.859 1 97.5 33 GLN B N 1
ATOM 1115 C CA . GLN B 1 33 ? 0.143 9.383 18.297 1 97.5 33 GLN B CA 1
ATOM 1116 C C . GLN B 1 33 ? -1.345 9.453 18.625 1 97.5 33 GLN B C 1
ATOM 1118 O O . GLN B 1 33 ? -1.835 8.703 19.469 1 97.5 33 GLN B O 1
ATOM 1123 N N . GLU B 1 34 ? -2.014 10.359 18.016 1 97.62 34 GLU B N 1
ATOM 1124 C CA . GLU B 1 34 ? -3.457 10.445 18.219 1 97.62 34 GLU B CA 1
ATOM 1125 C C . GLU B 1 34 ? -4.156 9.164 17.781 1 97.62 34 GLU B C 1
ATOM 1127 O O . GLU B 1 34 ? -4.98 8.617 18.516 1 97.62 34 GLU B O 1
ATOM 1132 N N . LEU B 1 35 ? -3.822 8.664 16.609 1 97.44 35 LEU B N 1
ATOM 1133 C CA . LEU B 1 35 ? -4.387 7.418 16.094 1 97.44 35 LEU B CA 1
ATOM 1134 C C . LEU B 1 35 ? -4.082 6.258 17.047 1 97.44 35 LEU B C 1
ATOM 1136 O O . LEU B 1 35 ? -4.953 5.43 17.312 1 97.44 35 LEU B O 1
ATOM 1140 N N . ALA B 1 36 ? -2.871 6.262 17.516 1 96.94 36 ALA B N 1
ATOM 1141 C CA . ALA B 1 36 ? -2.447 5.188 18.406 1 96.94 36 ALA B CA 1
ATOM 1142 C C . ALA B 1 36 ? -3.199 5.25 19.734 1 96.94 36 ALA 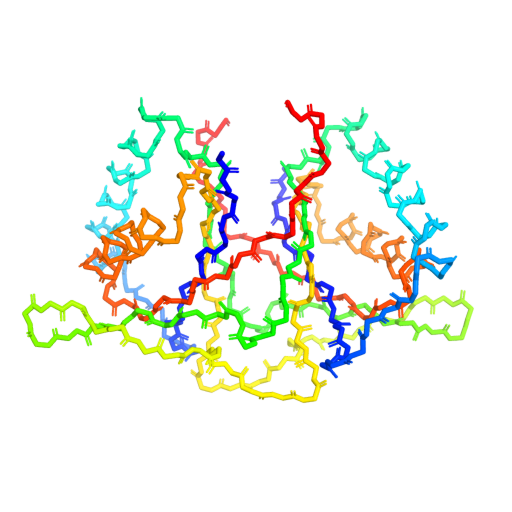B C 1
ATOM 1144 O O . ALA B 1 36 ? -3.578 4.215 20.281 1 96.94 36 ALA B O 1
ATOM 1145 N N . SER B 1 37 ? -3.406 6.422 20.203 1 97.56 37 SER B N 1
ATOM 1146 C CA . SER B 1 37 ? -4.051 6.598 21.5 1 97.56 37 SER B CA 1
ATOM 1147 C C . SER B 1 37 ? -5.492 6.105 21.469 1 97.56 37 SER B C 1
ATOM 1149 O O . SER B 1 37 ? -6.027 5.676 22.5 1 97.56 37 SER B O 1
ATOM 1151 N N . GLU B 1 38 ? -6.082 6.043 20.344 1 95.5 38 GLU B N 1
ATOM 1152 C CA . GLU B 1 38 ? -7.465 5.586 20.219 1 95.5 38 GLU B CA 1
ATOM 1153 C C . GLU B 1 38 ? -7.523 4.145 19.719 1 95.5 38 GLU B C 1
ATOM 1155 O O . GLU B 1 38 ? -8.609 3.617 19.469 1 95.5 38 GLU B O 1
ATOM 1160 N N . GLY B 1 39 ? -6.383 3.617 19.516 1 96.62 39 GLY B N 1
ATOM 1161 C CA . GLY B 1 39 ? -6.316 2.229 19.094 1 96.62 39 GLY B CA 1
ATOM 1162 C C . GLY B 1 39 ? -6.566 2.045 17.609 1 96.62 39 GLY B C 1
ATOM 1163 O O . GLY B 1 39 ? -6.867 0.938 17.156 1 96.62 39 GLY B O 1
ATOM 1164 N N . SER B 1 40 ? -6.449 3.082 16.828 1 97.5 40 SER B N 1
ATOM 1165 C CA . SER B 1 40 ? -6.797 3.051 15.406 1 97.5 40 SER B CA 1
ATOM 1166 C C . SER B 1 40 ? -5.551 2.932 14.539 1 97.5 40 SER B C 1
ATOM 1168 O O . SER B 1 40 ? -5.652 2.781 13.32 1 97.5 40 SER B O 1
ATOM 1170 N N . TRP B 1 41 ? -4.363 2.967 15.125 1 97.81 41 TRP B N 1
ATOM 1171 C CA . T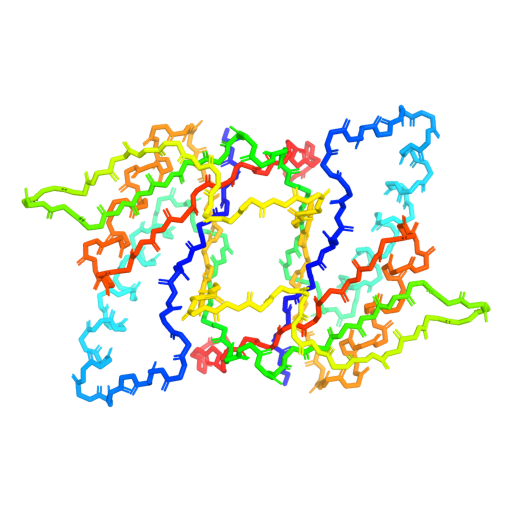RP B 1 41 ? -3.109 2.918 14.375 1 97.81 41 TRP B CA 1
ATOM 1172 C C . TRP B 1 41 ? -2.67 1.476 14.148 1 97.81 41 TRP B C 1
ATOM 1174 O O . TRP B 1 41 ? -2.57 0.692 15.094 1 97.81 41 TRP B O 1
ATOM 1184 N N . VAL B 1 42 ? -2.395 1.089 12.898 1 96.94 42 VAL B N 1
ATOM 1185 C CA . VAL B 1 42 ? -1.901 -0.245 12.57 1 96.94 42 VAL B CA 1
ATOM 1186 C C . VAL B 1 42 ? -0.474 -0.154 12.039 1 96.94 42 VAL B C 1
ATOM 1188 O O . VAL B 1 42 ? 0.415 -0.876 12.5 1 96.94 42 VAL B O 1
ATOM 1191 N N . PHE B 1 43 ? -0.26 0.753 11.078 1 96.56 43 PHE B N 1
ATOM 1192 C CA . PHE B 1 43 ? 1.042 0.895 10.438 1 96.56 43 PHE B CA 1
ATOM 1193 C C . PHE B 1 43 ? 1.124 2.205 9.664 1 96.56 43 PHE B C 1
ATOM 1195 O O . PHE B 1 43 ? 0.102 2.74 9.227 1 96.56 43 PHE B O 1
ATOM 1202 N N . GLY B 1 44 ? 2.334 2.623 9.445 1 96.69 44 GLY B N 1
ATOM 1203 C CA . GLY B 1 44 ? 2.586 3.748 8.562 1 96.69 44 GLY B CA 1
ATOM 1204 C C . GLY B 1 44 ? 4.031 3.842 8.109 1 96.69 44 GLY B C 1
ATOM 1205 O O . GLY B 1 44 ? 4.949 3.543 8.883 1 96.69 44 GLY B O 1
ATOM 1206 N N . GLY B 1 45 ? 4.227 4.371 6.879 1 95.31 45 GLY B N 1
ATOM 1207 C CA . GLY B 1 45 ? 5.578 4.551 6.379 1 95.31 45 GLY B CA 1
ATOM 1208 C C . GLY B 1 45 ? 5.629 5.262 5.039 1 95.31 45 GLY B C 1
ATOM 1209 O O . GLY B 1 45 ? 4.707 5.137 4.227 1 95.31 45 GLY B O 1
ATOM 1210 N N . GLY B 1 46 ? 6.738 6 4.895 1 95.44 46 GLY B N 1
ATOM 1211 C CA . GLY B 1 46 ? 7.039 6.555 3.586 1 95.44 46 GLY B CA 1
ATOM 1212 C C . GLY B 1 46 ? 7.703 5.562 2.652 1 95.44 46 GLY B C 1
ATOM 1213 O O . GLY B 1 46 ? 8.391 4.645 3.104 1 95.44 46 GLY B O 1
ATOM 1214 N N . LEU B 1 47 ? 7.484 5.785 1.344 1 96.62 47 LEU B N 1
ATOM 1215 C CA . LEU B 1 47 ? 8.055 4.902 0.333 1 96.62 47 LEU B CA 1
ATOM 1216 C C . LEU B 1 47 ? 9.102 5.637 -0.501 1 96.62 47 LEU B C 1
ATOM 1218 O O . LEU B 1 47 ? 9.016 6.855 -0.678 1 96.62 47 LEU B O 1
ATOM 1222 N N . HIS B 1 48 ? 10.086 4.875 -0.968 1 96.06 48 HIS B N 1
ATOM 1223 C CA . HIS B 1 48 ? 11.062 5.422 -1.904 1 96.06 48 HIS B CA 1
ATOM 1224 C C . HIS B 1 48 ? 10.422 5.719 -3.256 1 96.06 48 HIS B C 1
ATOM 1226 O O . HIS B 1 48 ? 9.305 5.266 -3.533 1 96.06 48 HIS B O 1
ATOM 1232 N N . GLN B 1 49 ? 11.156 6.488 -4.062 1 96.94 49 GLN B N 1
ATOM 1233 C CA . GLN B 1 49 ? 10.734 6.84 -5.414 1 96.94 49 GLN B CA 1
ATOM 1234 C C . GLN B 1 49 ? 10.469 5.594 -6.25 1 96.94 49 GLN B C 1
ATOM 1236 O O . GLN B 1 49 ? 10.984 4.516 -5.945 1 96.94 49 GLN B O 1
ATOM 1241 N N . PRO B 1 50 ? 9.602 5.703 -7.293 1 97.12 50 PRO B N 1
ATOM 1242 C CA . PRO B 1 50 ? 9.133 4.527 -8.031 1 97.12 50 PRO B CA 1
ATOM 1243 C C . PRO B 1 50 ? 10.273 3.732 -8.664 1 97.12 50 PRO B C 1
ATOM 1245 O O . PRO B 1 50 ? 10.148 2.52 -8.852 1 97.12 50 PRO B O 1
ATOM 1248 N N . ASP B 1 51 ? 11.391 4.379 -8.977 1 96.56 51 ASP B N 1
ATOM 1249 C CA . ASP B 1 51 ? 12.484 3.688 -9.656 1 96.56 51 ASP B CA 1
ATOM 1250 C C . ASP B 1 51 ? 13.203 2.727 -8.711 1 96.56 51 ASP B C 1
ATOM 1252 O O . ASP B 1 51 ? 14.039 1.93 -9.141 1 96.56 51 ASP B O 1
ATOM 1256 N N . SER B 1 52 ? 12.859 2.734 -7.48 1 97.19 52 SER B N 1
ATOM 1257 C CA . SER B 1 52 ? 13.414 1.807 -6.504 1 97.19 52 SER B CA 1
ATOM 1258 C C . SER B 1 52 ? 12.625 0.502 -6.461 1 97.19 52 SER B C 1
ATOM 1260 O O . SER B 1 52 ? 13.039 -0.46 -5.812 1 97.19 52 SER B O 1
ATOM 1262 N N . ALA B 1 53 ? 11.531 0.442 -7.145 1 98.5 53 ALA B N 1
ATOM 1263 C CA . ALA B 1 53 ? 10.664 -0.733 -7.109 1 98.5 53 ALA B CA 1
ATOM 1264 C C . ALA B 1 53 ? 11.211 -1.845 -8 1 98.5 53 ALA B C 1
ATOM 1266 O O . ALA B 1 53 ? 11.836 -1.573 -9.031 1 98.5 53 ALA B O 1
ATOM 1267 N N . THR B 1 54 ? 10.953 -3.059 -7.586 1 98.81 54 THR B N 1
ATOM 1268 C CA . THR B 1 54 ? 11.258 -4.262 -8.352 1 98.81 54 THR B CA 1
ATOM 1269 C C . THR B 1 54 ? 9.992 -5.074 -8.609 1 98.81 54 THR B C 1
ATOM 1271 O O . THR B 1 54 ? 9.156 -5.227 -7.715 1 98.81 54 THR B O 1
ATOM 1274 N N . MET B 1 55 ? 9.898 -5.594 -9.82 1 98.81 55 MET B N 1
ATOM 1275 C CA . MET B 1 55 ? 8.781 -6.477 -10.148 1 98.81 55 MET B CA 1
ATOM 1276 C C . MET B 1 55 ? 9.211 -7.938 -10.102 1 98.81 55 MET B C 1
ATOM 1278 O O . MET B 1 55 ? 10.289 -8.289 -10.586 1 98.81 55 MET B O 1
ATOM 1282 N N . VAL B 1 56 ? 8.406 -8.734 -9.43 1 98.88 56 VAL B N 1
ATOM 1283 C CA . VAL B 1 56 ? 8.523 -10.188 -9.492 1 98.88 56 VAL B CA 1
ATOM 1284 C C . VAL B 1 56 ? 7.293 -10.773 -10.18 1 98.88 56 VAL B C 1
ATOM 1286 O O . VAL B 1 56 ? 6.164 -10.562 -9.742 1 98.88 56 VAL B O 1
ATOM 1289 N N . ARG B 1 57 ? 7.488 -11.484 -11.297 1 98.5 57 ARG B N 1
ATOM 1290 C CA . ARG B 1 57 ? 6.387 -11.969 -12.125 1 98.5 57 ARG B CA 1
ATOM 1291 C C . ARG B 1 57 ? 6.453 -13.484 -12.297 1 98.5 57 ARG B C 1
ATOM 1293 O O . ARG B 1 57 ? 7.531 -14.07 -12.242 1 98.5 57 ARG B O 1
ATOM 1300 N N . PRO B 1 58 ? 5.195 -14.031 -12.5 1 97.44 58 PRO B N 1
ATOM 1301 C CA . PRO B 1 58 ? 5.238 -15.461 -12.828 1 97.44 58 PRO B CA 1
ATOM 1302 C C . PRO B 1 58 ? 6.086 -15.758 -14.062 1 97.44 58 PRO B C 1
ATOM 1304 O O . PRO B 1 58 ? 6.062 -14.992 -15.031 1 97.44 58 PRO B O 1
ATOM 1307 N N . GLY B 1 59 ? 7 -16.703 -13.914 1 92.12 59 GLY B N 1
ATOM 1308 C CA . GLY B 1 59 ? 7.816 -17.172 -15.023 1 92.12 59 GLY B CA 1
ATOM 1309 C C . GLY B 1 59 ? 7.684 -18.656 -15.281 1 92.12 59 GLY B C 1
ATOM 1310 O O . GLY B 1 59 ? 6.957 -19.359 -14.562 1 92.12 59 GLY B O 1
ATOM 1311 N N . ASP B 1 60 ? 8.359 -19 -16.453 1 88.31 60 ASP B N 1
ATOM 1312 C CA . ASP B 1 60 ? 8.414 -20.438 -16.766 1 88.31 60 ASP B CA 1
ATOM 1313 C C . ASP B 1 60 ? 9.312 -21.172 -15.789 1 88.31 60 ASP B C 1
ATOM 1315 O O . ASP B 1 60 ? 10.539 -21.125 -15.898 1 88.31 60 ASP B O 1
ATOM 1319 N N . GLY B 1 61 ? 8.836 -21.781 -14.789 1 87.81 61 GLY B N 1
ATOM 1320 C CA . GLY B 1 61 ? 9.57 -22.531 -13.789 1 87.81 61 GLY B CA 1
ATOM 1321 C C . GLY B 1 61 ? 9.898 -21.719 -12.555 1 87.81 61 GLY B C 1
ATOM 1322 O O . GLY B 1 61 ? 9.836 -22.219 -11.43 1 87.81 61 GLY B O 1
ATOM 1323 N N . SER B 1 62 ? 10.492 -20.484 -12.82 1 91.31 62 SER B N 1
ATOM 1324 C CA . SER B 1 62 ? 10.789 -19.609 -11.688 1 91.31 62 SER B CA 1
ATOM 1325 C C . SER B 1 62 ? 10.32 -18.172 -11.961 1 91.31 62 SER B C 1
ATOM 1327 O O . SER B 1 62 ? 10.273 -17.75 -13.109 1 91.31 62 SER B O 1
ATOM 1329 N N . PRO B 1 63 ? 9.953 -17.484 -10.898 1 96.06 63 PRO B N 1
ATOM 1330 C CA . PRO B 1 63 ? 9.531 -16.094 -11.117 1 96.06 63 PRO B CA 1
ATOM 1331 C C . PRO B 1 63 ? 10.633 -15.234 -11.727 1 96.06 63 PRO B C 1
ATOM 1333 O O . PRO B 1 63 ? 11.82 -15.445 -11.445 1 96.06 63 PRO B O 1
ATOM 1336 N N . LEU B 1 64 ? 10.266 -14.312 -12.523 1 97 64 LEU B N 1
ATOM 1337 C CA . LEU B 1 64 ? 11.148 -13.359 -13.195 1 97 64 LEU B CA 1
ATOM 1338 C C . LEU B 1 64 ? 11.211 -12.047 -12.43 1 97 64 LEU B C 1
ATOM 1340 O O . LEU B 1 64 ? 10.195 -11.547 -11.953 1 97 64 LEU B O 1
ATOM 1344 N N . ILE B 1 65 ? 12.445 -11.547 -12.367 1 97.94 65 ILE B N 1
ATOM 1345 C CA . ILE B 1 65 ? 12.656 -10.273 -11.695 1 97.94 65 ILE B CA 1
ATOM 1346 C C . ILE B 1 65 ? 12.992 -9.195 -12.719 1 97.94 65 ILE B C 1
ATOM 1348 O O . ILE B 1 65 ? 13.898 -9.375 -13.539 1 97.94 65 ILE B O 1
ATOM 1352 N N . THR B 1 66 ? 12.234 -8.109 -12.734 1 97.69 66 THR B N 1
ATOM 1353 C CA . THR B 1 66 ? 12.484 -6.957 -13.586 1 97.69 66 THR B CA 1
ATOM 1354 C C . THR B 1 66 ? 12.367 -5.66 -12.789 1 97.69 66 THR B C 1
ATOM 1356 O O . THR B 1 66 ? 11.961 -5.672 -11.633 1 97.69 66 THR B O 1
ATOM 1359 N N . ASP B 1 67 ? 12.82 -4.602 -13.422 1 97.94 67 ASP B N 1
ATOM 1360 C CA . ASP B 1 67 ? 12.664 -3.295 -12.789 1 97.94 67 ASP B CA 1
ATOM 1361 C C . ASP B 1 67 ? 11.195 -2.895 -12.711 1 97.94 67 ASP B C 1
ATOM 1363 O O . ASP B 1 67 ? 10.406 -3.197 -13.609 1 97.94 67 ASP B O 1
ATOM 1367 N N . GLY B 1 68 ? 10.93 -2.219 -11.75 1 97.75 68 GLY B N 1
ATOM 1368 C CA . GLY B 1 68 ? 9.625 -1.596 -11.633 1 97.75 68 GLY B CA 1
ATOM 1369 C C . GLY B 1 68 ? 9.609 -0.142 -12.07 1 97.75 68 GLY B C 1
ATOM 1370 O O . GLY B 1 68 ? 10.523 0.311 -12.766 1 97.75 68 GLY B O 1
ATOM 1371 N N . PRO B 1 69 ? 8.617 0.41 -11.562 1 97.94 69 PRO B N 1
ATOM 1372 C CA . PRO B 1 69 ? 7.395 0.011 -10.867 1 97.94 69 PRO B CA 1
ATOM 1373 C C . PRO B 1 69 ? 6.414 -0.733 -11.773 1 97.94 69 PRO B C 1
ATOM 1375 O O . PRO B 1 69 ? 6.699 -0.95 -12.953 1 97.94 69 PRO B O 1
ATOM 1378 N N . PHE B 1 70 ? 5.277 -1.095 -11.203 1 97.06 70 PHE B N 1
ATOM 1379 C CA . PHE B 1 70 ? 4.16 -1.715 -11.906 1 97.06 70 PHE B CA 1
ATOM 1380 C C . PHE B 1 70 ? 3.523 -0.735 -12.883 1 97.06 70 PHE B C 1
ATOM 1382 O O . PHE B 1 70 ? 3.188 -1.104 -14.008 1 97.06 70 PHE B O 1
ATOM 1389 N N . ALA B 1 71 ? 3.357 0.484 -12.398 1 95.62 71 ALA B N 1
ATOM 1390 C CA . ALA B 1 71 ? 2.76 1.547 -13.203 1 95.62 71 ALA B CA 1
ATOM 1391 C C . ALA B 1 71 ? 3.604 2.816 -13.148 1 95.62 71 ALA B C 1
ATOM 1393 O O . ALA B 1 71 ? 4.039 3.234 -12.07 1 95.62 71 ALA B O 1
ATOM 1394 N N . GLU B 1 72 ? 3.781 3.42 -14.344 1 95.44 72 GLU B N 1
ATOM 1395 C CA . GLU B 1 72 ? 4.504 4.688 -14.43 1 95.44 72 GLU B CA 1
ATOM 1396 C C . GLU B 1 72 ? 3.541 5.867 -14.516 1 95.44 72 GLU B C 1
ATOM 1398 O O . GLU B 1 72 ? 2.4 5.715 -14.953 1 95.44 72 GLU B O 1
ATOM 1403 N N . GLY B 1 73 ? 4.02 7.027 -14.055 1 96.25 73 GLY B N 1
ATOM 1404 C CA . GLY B 1 73 ? 3.232 8.25 -14.086 1 96.25 73 GLY B CA 1
ATOM 1405 C C . GLY B 1 73 ? 3.941 9.438 -13.461 1 96.25 73 GLY B C 1
ATOM 1406 O O . GLY B 1 73 ? 5.047 9.297 -12.93 1 96.25 73 GLY B O 1
ATOM 1407 N N . ALA B 1 74 ? 3.27 10.594 -13.602 1 97.19 74 ALA B N 1
ATOM 1408 C CA . ALA B 1 74 ? 3.824 11.812 -13.031 1 97.19 74 ALA B CA 1
ATOM 1409 C C . ALA B 1 74 ? 3.727 11.797 -11.508 1 97.19 74 ALA B C 1
ATOM 1411 O O . ALA B 1 74 ? 4.426 12.547 -10.828 1 97.19 74 ALA B O 1
ATOM 1412 N N . GLU B 1 75 ? 2.822 10.969 -11.023 1 98.25 75 GLU B N 1
ATOM 1413 C CA . GLU B 1 75 ? 2.605 10.805 -9.594 1 98.25 75 GLU B CA 1
ATOM 1414 C C . GLU B 1 75 ? 2.684 9.336 -9.188 1 98.25 75 GLU B C 1
ATOM 1416 O O . GLU B 1 75 ? 2.619 8.445 -10.039 1 98.25 75 GLU B O 1
ATOM 1421 N N . PHE B 1 76 ? 2.893 9.055 -7.883 1 97.69 76 PHE B N 1
ATOM 1422 C CA . PHE B 1 76 ? 2.996 7.707 -7.336 1 97.69 76 PHE B CA 1
ATOM 1423 C C . PHE B 1 76 ? 2.609 7.691 -5.859 1 97.69 76 PHE B C 1
ATOM 1425 O O . PHE B 1 76 ? 2.398 8.75 -5.258 1 97.69 76 PHE B O 1
ATOM 1432 N N . VAL B 1 77 ? 2.4 6.539 -5.355 1 98.19 77 VAL B N 1
ATOM 1433 C CA . VAL B 1 77 ? 2.18 6.387 -3.92 1 98.19 77 VAL B CA 1
ATOM 1434 C C . VAL B 1 77 ? 3.496 6.57 -3.172 1 98.19 77 VAL B C 1
ATOM 1436 O O . VAL B 1 77 ? 4.352 5.684 -3.174 1 98.19 77 VAL B O 1
ATOM 1439 N N . GLY B 1 78 ? 3.539 7.684 -2.467 1 96.75 78 GLY B N 1
ATOM 1440 C CA . GLY B 1 78 ? 4.781 8 -1.779 1 96.75 78 GLY B CA 1
ATOM 1441 C C . GLY B 1 78 ? 4.781 7.578 -0.323 1 96.75 78 GLY B C 1
ATOM 1442 O O . GLY B 1 78 ? 5.812 7.645 0.348 1 96.75 78 GLY B O 1
ATOM 1443 N N . GLY B 1 79 ? 3.672 7.18 0.213 1 96.94 79 GLY B N 1
ATOM 1444 C CA . GLY B 1 79 ? 3.516 6.703 1.578 1 96.94 79 GLY B CA 1
ATOM 1445 C C . GLY B 1 79 ? 2.174 6.043 1.829 1 96.94 79 GLY B C 1
ATOM 1446 O O . GLY B 1 79 ? 1.234 6.219 1.05 1 96.94 79 GLY B O 1
ATOM 1447 N N . VAL B 1 80 ? 2.203 5.262 2.906 1 98.31 80 VAL B N 1
ATOM 1448 C CA . VAL B 1 80 ? 0.958 4.586 3.25 1 98.31 80 VAL B CA 1
ATOM 1449 C C . VAL B 1 80 ? 0.732 4.652 4.758 1 98.31 80 VAL B C 1
ATOM 1451 O O . VAL B 1 80 ? 1.687 4.777 5.531 1 98.31 80 VAL B O 1
ATOM 1454 N N . THR B 1 81 ? -0.469 4.629 5.113 1 98.06 81 THR B N 1
ATOM 1455 C CA . THR B 1 81 ? -0.925 4.418 6.484 1 98.06 81 THR B CA 1
ATOM 1456 C C . THR B 1 81 ? -2.068 3.41 6.527 1 98.06 81 THR B C 1
ATOM 1458 O O . THR B 1 81 ? -2.971 3.453 5.688 1 98.06 81 THR B O 1
ATOM 1461 N N . ILE B 1 82 ? -1.989 2.502 7.43 1 98.31 82 ILE B N 1
ATOM 1462 C CA . ILE B 1 82 ? -3.066 1.547 7.672 1 98.31 82 ILE B CA 1
ATOM 1463 C C . ILE B 1 82 ? -3.742 1.856 9.008 1 98.31 82 ILE B C 1
ATOM 1465 O O . ILE B 1 82 ? -3.072 1.989 10.031 1 98.31 82 ILE B O 1
ATOM 1469 N N . ILE B 1 83 ? -5.012 1.961 8.977 1 98.19 83 ILE B N 1
ATOM 1470 C CA . ILE B 1 83 ? -5.754 2.297 10.188 1 98.19 83 ILE B CA 1
ATOM 1471 C C . ILE B 1 83 ? -6.871 1.275 10.406 1 98.19 83 ILE B C 1
ATOM 1473 O O . ILE B 1 83 ? -7.285 0.591 9.469 1 98.19 83 ILE B O 1
ATOM 1477 N N . ASP B 1 84 ? -7.262 1.074 11.641 1 97.56 84 ASP B N 1
ATOM 1478 C CA . ASP B 1 84 ? -8.391 0.267 12.094 1 97.56 84 ASP B CA 1
ATOM 1479 C C . ASP B 1 84 ? -9.461 1.137 12.75 1 97.56 84 ASP B C 1
ATOM 1481 O O . ASP B 1 84 ? -9.266 1.625 13.867 1 97.56 84 ASP B O 1
ATOM 1485 N N . VAL B 1 85 ? -10.586 1.379 12.016 1 97.81 85 VAL B N 1
ATOM 1486 C CA . VAL B 1 85 ? -11.586 2.354 12.453 1 97.81 85 VAL B CA 1
ATOM 1487 C C . VAL B 1 85 ? -12.984 1.782 12.25 1 97.81 85 VAL B C 1
ATOM 1489 O O . VAL B 1 85 ? -13.148 0.688 11.703 1 97.81 85 VAL B O 1
ATOM 1492 N N . ALA B 1 86 ? -14.008 2.506 12.711 1 97.12 86 ALA B N 1
ATOM 1493 C CA . ALA B 1 86 ? -15.367 1.986 12.781 1 97.12 86 ALA B CA 1
ATOM 1494 C C . ALA B 1 86 ? -15.945 1.774 11.383 1 97.12 86 ALA B C 1
ATOM 1496 O O . ALA B 1 86 ? -16.688 0.812 11.148 1 97.12 86 ALA B O 1
ATOM 1497 N N . ASP B 1 87 ? -15.711 2.779 10.461 1 97.06 87 ASP B N 1
ATOM 1498 C CA . ASP B 1 87 ? -16.312 2.748 9.141 1 97.06 87 ASP B CA 1
ATOM 1499 C C . ASP B 1 87 ? -15.617 3.713 8.188 1 97.06 87 ASP B C 1
ATOM 1501 O O . ASP B 1 87 ? -14.586 4.297 8.539 1 97.06 87 ASP B O 1
ATOM 1505 N N . LEU B 1 88 ? -16.188 3.801 7.016 1 97.69 88 LEU B N 1
ATOM 1506 C CA . LEU B 1 88 ? -15.586 4.645 5.988 1 97.69 88 LEU B CA 1
ATOM 1507 C C . LEU B 1 88 ? -15.586 6.109 6.418 1 97.69 88 LEU B C 1
ATOM 1509 O O . LEU B 1 88 ? -14.633 6.84 6.141 1 97.69 88 LEU B O 1
ATOM 1513 N N . ASP B 1 89 ? -16.672 6.527 7.098 1 98 89 ASP B N 1
ATOM 1514 C CA . ASP B 1 89 ? -16.734 7.91 7.555 1 98 89 ASP B CA 1
ATOM 1515 C C . ASP B 1 89 ? -15.555 8.234 8.477 1 98 89 ASP B C 1
ATOM 1517 O O . ASP B 1 89 ? -14.93 9.289 8.344 1 98 89 ASP B O 1
ATOM 1521 N N . ALA B 1 90 ? -15.266 7.34 9.38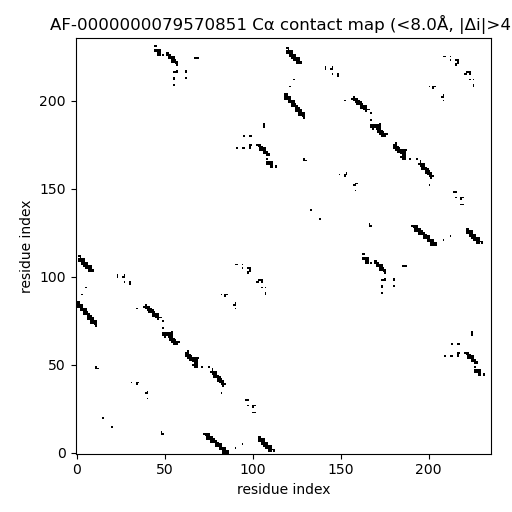3 1 98.25 90 ALA B N 1
ATOM 1522 C CA . ALA B 1 90 ? -14.133 7.512 10.289 1 98.25 90 ALA B CA 1
ATOM 1523 C C . ALA B 1 90 ? -12.82 7.516 9.523 1 98.25 90 ALA B C 1
ATOM 1525 O O . ALA B 1 90 ? -11.922 8.32 9.812 1 98.25 90 ALA B O 1
ATOM 1526 N N . ALA B 1 91 ? -12.68 6.652 8.555 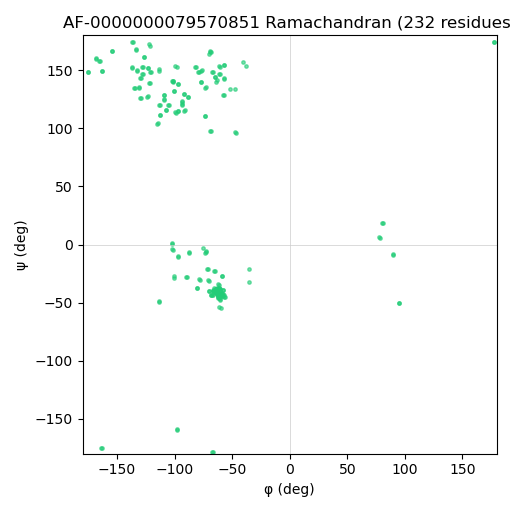1 98.5 91 ALA B N 1
ATOM 1527 C CA . ALA B 1 91 ? -11.477 6.598 7.734 1 98.5 91 ALA B CA 1
ATOM 1528 C C . ALA B 1 91 ? -11.258 7.91 6.988 1 98.5 91 ALA B C 1
ATOM 1530 O O . ALA B 1 91 ? -10.133 8.414 6.914 1 98.5 91 ALA B O 1
ATOM 1531 N N . LEU B 1 92 ? -12.344 8.414 6.484 1 98.62 92 LEU B N 1
ATOM 1532 C CA . LEU B 1 92 ? -12.25 9.641 5.699 1 98.62 92 LEU B CA 1
ATOM 1533 C C . LEU B 1 92 ? -11.922 10.836 6.59 1 98.62 92 LEU B C 1
ATOM 1535 O O . LEU B 1 92 ? -11.234 11.766 6.16 1 98.62 92 LEU B O 1
ATOM 1539 N N . ARG B 1 93 ? -12.352 10.82 7.793 1 97.88 93 ARG B N 1
ATOM 1540 C CA . ARG B 1 93 ? -11.969 11.867 8.734 1 97.88 93 ARG B CA 1
ATOM 1541 C C . ARG B 1 93 ? -10.461 11.875 8.953 1 97.88 93 ARG B C 1
ATOM 1543 O O . ARG B 1 93 ? -9.828 12.938 8.938 1 97.88 93 ARG B O 1
ATOM 1550 N N . TRP B 1 94 ? -9.906 10.758 9.094 1 98.44 94 TRP B N 1
ATOM 1551 C CA . TRP B 1 94 ? -8.461 10.672 9.281 1 98.44 94 TRP B CA 1
ATOM 1552 C C . TRP B 1 94 ? -7.723 11.031 7.992 1 98.44 94 TRP B C 1
ATOM 1554 O O . TRP B 1 94 ? -6.68 11.688 8.031 1 98.44 94 TRP B O 1
ATOM 1564 N N . ALA B 1 95 ? -8.266 10.562 6.859 1 98.75 95 ALA B N 1
ATOM 1565 C CA . ALA B 1 95 ? -7.648 10.914 5.582 1 98.75 95 ALA B CA 1
ATOM 1566 C C . ALA B 1 95 ? -7.594 12.422 5.391 1 98.75 95 ALA B C 1
ATOM 1568 O O . ALA B 1 95 ? -6.602 12.953 4.883 1 98.75 95 ALA B O 1
ATOM 1569 N N . LYS B 1 96 ? -8.664 13.102 5.82 1 98.44 96 LYS B N 1
ATOM 1570 C CA . LYS B 1 96 ? -8.68 14.562 5.734 1 98.44 96 LYS B CA 1
ATOM 1571 C C . LYS B 1 96 ? -7.566 15.172 6.578 1 98.44 96 LYS B C 1
ATOM 1573 O O . LYS B 1 96 ? -6.934 16.141 6.168 1 98.44 96 LYS B O 1
ATOM 1578 N N . ARG B 1 97 ? -7.301 14.594 7.727 1 97.94 97 ARG B N 1
ATOM 1579 C CA . ARG B 1 97 ? -6.219 15.086 8.578 1 97.94 97 ARG B CA 1
ATOM 1580 C C . ARG B 1 97 ? -4.863 14.883 7.91 1 97.94 97 ARG B C 1
ATOM 1582 O O . ARG B 1 97 ? -4 15.758 7.961 1 97.94 97 ARG B O 1
ATOM 1589 N N . TYR B 1 98 ? -4.68 13.781 7.262 1 98.12 98 TYR B N 1
ATOM 1590 C CA . TYR B 1 98 ? -3.436 13.531 6.539 1 98.12 98 TYR B CA 1
ATOM 1591 C C . TYR B 1 98 ? -3.256 14.516 5.395 1 98.12 98 TYR B C 1
ATOM 1593 O O . TYR B 1 98 ? -2.154 15.023 5.168 1 98.12 98 TYR B O 1
ATOM 1601 N N . VAL B 1 99 ? -4.359 14.805 4.684 1 98.38 99 VAL B N 1
ATOM 1602 C CA . VAL B 1 99 ? -4.312 15.773 3.598 1 98.38 99 VAL B CA 1
ATOM 1603 C C . VAL B 1 99 ? -3.936 17.141 4.148 1 98.38 99 VAL B C 1
ATOM 1605 O O . VAL B 1 99 ? -3.08 17.844 3.588 1 98.38 99 VAL B O 1
ATOM 1608 N N . ASP B 1 100 ? -4.523 17.484 5.277 1 97.19 100 ASP B N 1
ATOM 1609 C CA . ASP B 1 100 ? -4.246 18.781 5.879 1 97.19 100 ASP B CA 1
ATOM 1610 C C . ASP B 1 100 ? -2.779 18.891 6.281 1 97.19 100 ASP B C 1
ATOM 1612 O O . ASP B 1 100 ? -2.172 19.969 6.137 1 97.19 100 ASP B O 1
ATOM 1616 N N . VAL B 1 101 ? -2.229 17.844 6.762 1 96.25 101 VAL B N 1
ATOM 1617 C CA . VAL B 1 101 ? -0.878 17.844 7.312 1 96.25 101 VAL B CA 1
ATOM 1618 C C . VAL B 1 101 ? 0.142 17.75 6.18 1 96.25 101 VAL B C 1
ATOM 1620 O O . VAL B 1 101 ? 1.173 18.438 6.211 1 96.25 101 VAL B O 1
ATOM 1623 N N . THR B 1 102 ? -0.09 17 5.105 1 95.62 102 THR B N 1
ATOM 1624 C CA . THR B 1 102 ? 0.922 16.703 4.102 1 95.62 102 THR B CA 1
ATOM 1625 C C . THR B 1 102 ? 0.746 17.594 2.871 1 95.62 102 THR B C 1
ATOM 1627 O O . THR B 1 102 ? 1.69 17.797 2.105 1 95.62 102 THR B O 1
ATOM 1630 N N . GLY B 1 103 ? -0.491 18 2.678 1 95.81 103 GLY B N 1
ATOM 1631 C CA . GLY B 1 103 ? -0.822 18.688 1.438 1 95.81 103 GLY B CA 1
ATOM 1632 C C . GLY B 1 103 ? -0.98 17.75 0.259 1 95.81 103 GLY B C 1
ATOM 1633 O O . GLY B 1 103 ? -1.106 18.188 -0.884 1 95.81 103 GLY B O 1
ATOM 1634 N N . LEU B 1 104 ? -0.947 16.484 0.457 1 97 104 LEU B N 1
ATOM 1635 C CA . LEU B 1 104 ? -0.982 15.492 -0.617 1 97 104 LEU B CA 1
ATOM 1636 C C . LEU B 1 104 ? -2.371 14.875 -0.742 1 97 104 LEU B C 1
ATOM 1638 O O . LEU B 1 104 ? -3.027 14.609 0.266 1 97 104 LEU B O 1
ATOM 1642 N N . ALA B 1 105 ? -2.816 14.641 -1.995 1 98.5 105 ALA B N 1
ATOM 1643 C CA . ALA B 1 105 ? -4.008 13.82 -2.191 1 98.5 105 ALA B CA 1
ATOM 1644 C C . ALA B 1 105 ? -3.83 12.438 -1.567 1 98.5 105 ALA B C 1
ATOM 1646 O O . ALA B 1 105 ? -2.73 11.875 -1.587 1 98.5 105 ALA B O 1
ATOM 1647 N N . THR B 1 106 ? -4.914 11.945 -1.01 1 98.88 106 THR B N 1
ATOM 1648 C CA . THR B 1 106 ? -4.875 10.664 -0.317 1 98.88 106 THR B CA 1
ATOM 1649 C C . THR B 1 106 ? -5.996 9.75 -0.805 1 98.88 106 THR B C 1
ATOM 1651 O O . THR B 1 106 ? -7.16 10.148 -0.843 1 98.88 106 THR B O 1
ATOM 1654 N N . GLU B 1 107 ? -5.641 8.539 -1.243 1 98.94 107 GLU B N 1
ATOM 1655 C CA . GLU B 1 107 ? -6.609 7.512 -1.609 1 98.94 107 GLU B CA 1
ATOM 1656 C C . GLU B 1 107 ? -6.938 6.613 -0.42 1 98.94 107 GLU B C 1
ATOM 1658 O O . GLU B 1 107 ? -6.035 6.141 0.275 1 98.94 107 GLU B O 1
ATOM 1663 N N . VAL B 1 108 ? -8.195 6.43 -0.171 1 98.94 108 VAL B N 1
ATOM 1664 C CA . VAL B 1 108 ? -8.68 5.574 0.909 1 98.94 108 VAL B CA 1
ATOM 1665 C C . VAL B 1 108 ? -9.266 4.289 0.327 1 98.94 108 VAL B C 1
ATOM 1667 O O . VAL B 1 108 ? -10.266 4.328 -0.394 1 98.94 108 VAL B O 1
ATOM 1670 N N . THR B 1 109 ? -8.664 3.168 0.619 1 98.75 109 THR B N 1
ATOM 1671 C CA . THR B 1 109 ? -9.078 1.87 0.098 1 98.75 109 THR B CA 1
ATOM 1672 C C . THR B 1 109 ? -9.375 0.9 1.237 1 98.75 109 THR B C 1
ATOM 1674 O O . THR B 1 109 ? -8.562 0.732 2.146 1 98.75 109 THR B O 1
ATOM 1677 N N . PRO B 1 110 ? -10.602 0.273 1.198 1 98.25 110 PRO B N 1
ATOM 1678 C CA . PRO B 1 110 ? -10.898 -0.688 2.262 1 98.25 110 PRO B CA 1
ATOM 1679 C C . PRO B 1 110 ? -10.203 -2.029 2.059 1 98.25 110 PRO B C 1
ATOM 1681 O O . PRO B 1 110 ? -10.07 -2.5 0.925 1 98.25 110 PRO B O 1
ATOM 1684 N N . PHE B 1 111 ? -9.703 -2.582 3.176 1 97.81 111 PHE B N 1
ATOM 1685 C CA . PHE B 1 111 ? -9.242 -3.965 3.176 1 97.81 111 PHE B CA 1
ATOM 1686 C C . PHE B 1 111 ? -10.422 -4.934 3.217 1 97.81 111 PHE B C 1
ATOM 1688 O O . PHE B 1 111 ? -11.484 -4.602 3.75 1 97.81 111 PHE B O 1
ATOM 1695 N N . LEU B 1 112 ? -10.172 -6.051 2.625 1 93.38 112 LEU B N 1
ATOM 1696 C CA . LEU B 1 112 ? -11.125 -7.141 2.805 1 93.38 112 LEU B CA 1
ATOM 1697 C C . LEU B 1 112 ? -11.18 -7.578 4.266 1 93.38 112 LEU B C 1
ATOM 1699 O O . LEU B 1 112 ? -10.219 -7.395 5.012 1 93.38 112 LEU B O 1
ATOM 1703 N N . ALA B 1 113 ? -12.352 -7.852 4.715 1 74.88 113 ALA B N 1
ATOM 1704 C CA . ALA B 1 113 ? -12.531 -8.25 6.105 1 74.88 113 ALA B CA 1
ATOM 1705 C C . ALA B 1 113 ? -11.531 -9.328 6.504 1 74.88 113 ALA B C 1
ATOM 1707 O O . ALA B 1 113 ? -11.18 -10.188 5.691 1 74.88 113 ALA B O 1
ATOM 1708 N N . GLY B 1 114 ? -10.359 -8.859 7.172 1 58.84 114 GLY B N 1
ATOM 1709 C CA . GLY B 1 114 ? -9.391 -9.82 7.66 1 58.84 114 GLY B CA 1
ATOM 1710 C C . GLY B 1 114 ? -10.023 -11.047 8.281 1 58.84 114 GLY B C 1
ATOM 1711 O O . GLY B 1 114 ? -11.234 -11.078 8.508 1 58.84 114 GLY B O 1
ATOM 1712 N N . PRO B 1 115 ? -9.227 -12.031 8.266 1 47.03 115 PRO B N 1
ATOM 1713 C CA . PRO B 1 115 ? -9.789 -13.148 9.023 1 47.03 115 PRO B CA 1
ATOM 1714 C C . PRO B 1 115 ? -10.242 -12.742 10.422 1 47.03 115 PRO B C 1
ATOM 1716 O O . PRO B 1 115 ? -9.727 -11.781 10.992 1 47.03 115 PRO B O 1
ATOM 1719 N N . PRO B 1 116 ? -11.523 -13.195 10.867 1 38.69 116 PRO B N 1
ATOM 1720 C CA . PRO B 1 116 ? -12.008 -13 12.234 1 38.69 116 PRO B CA 1
ATOM 1721 C C . PRO B 1 116 ? -10.898 -13.102 13.281 1 38.69 116 PRO B C 1
ATOM 1723 O O . PRO B 1 116 ? -11.109 -12.734 14.445 1 38.69 116 PRO B O 1
ATOM 1726 N N . GLY B 1 117 ? -9.789 -13.664 13.141 1 31.59 117 GLY B N 1
ATOM 1727 C CA . GLY B 1 117 ? -9.016 -13.938 14.336 1 31.59 117 GLY B CA 1
ATOM 1728 C C . GLY B 1 117 ? -8.352 -12.703 14.914 1 31.59 117 GLY B C 1
ATOM 1729 O O . GLY B 1 117 ? -7.555 -12.797 15.852 1 31.59 117 GLY B O 1
ATOM 1730 N N . ALA B 1 118 ? -8.273 -11.484 14.562 1 27.03 118 ALA B N 1
ATOM 1731 C CA . ALA B 1 118 ? -7.711 -10.766 15.703 1 27.03 118 ALA B CA 1
ATOM 1732 C C . ALA B 1 118 ? -8.711 -10.688 16.844 1 27.03 118 ALA B C 1
ATOM 1734 O O . ALA B 1 118 ? -9.922 -10.586 16.625 1 27.03 118 ALA B O 1
#

Radius of gyration: 17.26 Å; Cα contacts (8 Å, |Δi|>4): 463; chains: 2; bounding box: 34×49×38 Å

Secondary structure (DSSP, 8-state):
-EEEEEEEEEETT----HHHHHHHHHHHHHHHHHHHHTT-EEEEEEB--GGG-EEEE--SSS-EEEE--SS--SEEEEEEEEEEESSHHHHHHHHHHHHHHH---EEEEEBP---TT-/-EEEEEEEEEETT----HHHHHHHHHHHHHHHHHHHHTT-EEEEEEB--GGG-EEEE--SSS-EEEE--SS--SEEEEEEEEEEESSHHHHHHHHHHHHHHH---EEEEEBP---TT-